Protein AF-A0A1X4HT80-F1 (afdb_monomer_lite)

Structure (mmCIF, N/CA/C/O backbone):
data_AF-A0A1X4HT80-F1
#
_entry.id   AF-A0A1X4HT80-F1
#
loop_
_atom_site.group_PDB
_atom_site.id
_atom_site.type_symbol
_atom_site.label_atom_id
_atom_site.label_alt_id
_atom_site.label_comp_id
_atom_site.label_asym_id
_atom_site.label_entity_id
_atom_site.label_seq_id
_atom_site.pdbx_PDB_ins_code
_atom_site.Cartn_x
_atom_site.Cartn_y
_atom_site.Cartn_z
_atom_site.occupancy
_atom_site.B_iso_or_equiv
_atom_site.auth_seq_id
_atom_site.auth_comp_id
_atom_site.auth_asym_id
_atom_site.auth_atom_id
_atom_site.pdbx_PDB_model_num
ATOM 1 N N . VAL A 1 1 ? 42.294 27.871 42.674 1.00 58.62 1 VAL A N 1
ATOM 2 C CA . VAL A 1 1 ? 41.708 27.779 44.025 1.00 58.62 1 VAL A CA 1
ATOM 3 C C . VAL A 1 1 ? 41.652 29.189 44.577 1.00 58.62 1 VAL A C 1
ATOM 5 O O . VAL A 1 1 ? 42.665 29.871 44.450 1.00 58.62 1 VAL A O 1
ATOM 8 N N . ASP A 1 2 ? 40.499 29.671 45.040 1.00 71.06 2 ASP A N 1
ATOM 9 C CA . ASP A 1 2 ? 40.395 31.025 45.604 1.00 71.06 2 ASP A CA 1
ATOM 10 C C . ASP A 1 2 ? 40.978 31.090 47.031 1.00 71.06 2 ASP A C 1
ATOM 12 O O . ASP A 1 2 ? 41.352 30.079 47.628 1.00 71.06 2 ASP A O 1
ATOM 16 N N . HIS A 1 3 ? 41.079 32.297 47.584 1.00 65.25 3 HIS A N 1
ATOM 17 C CA . HIS A 1 3 ? 41.608 32.560 48.930 1.00 65.25 3 HIS A CA 1
ATOM 18 C C . HIS A 1 3 ? 40.729 31.985 50.061 1.00 65.25 3 HIS A C 1
ATOM 20 O O . HIS A 1 3 ? 41.123 32.050 51.223 1.00 65.25 3 HIS A O 1
ATOM 26 N N . ALA A 1 4 ? 39.575 31.392 49.731 1.00 72.75 4 ALA A N 1
ATOM 27 C CA . ALA A 1 4 ? 38.711 30.638 50.636 1.00 72.75 4 ALA A CA 1
ATOM 28 C C . ALA A 1 4 ? 38.797 29.110 50.417 1.00 72.75 4 ALA A C 1
ATOM 30 O O . ALA A 1 4 ? 38.031 28.364 51.022 1.00 72.75 4 ALA A O 1
ATOM 31 N N . GLY A 1 5 ? 39.721 28.626 49.578 1.00 62.59 5 GLY A N 1
ATOM 32 C CA . GLY A 1 5 ? 39.942 27.197 49.352 1.00 62.59 5 GLY A CA 1
ATOM 33 C C . GLY A 1 5 ? 39.029 26.555 48.303 1.00 62.59 5 GLY A C 1
ATOM 34 O O . GLY A 1 5 ? 39.076 25.337 48.148 1.00 62.59 5 GLY A O 1
ATOM 35 N N . ARG A 1 6 ? 38.234 27.327 47.546 1.00 64.06 6 ARG A N 1
ATOM 36 C CA . ARG A 1 6 ? 37.342 26.766 46.513 1.00 64.06 6 ARG A CA 1
ATOM 37 C C . ARG A 1 6 ? 38.098 26.470 45.229 1.00 64.06 6 ARG A C 1
ATOM 39 O O . ARG A 1 6 ? 38.831 27.323 44.722 1.00 64.06 6 ARG A O 1
ATOM 46 N N . THR A 1 7 ? 37.932 25.274 44.676 1.00 61.56 7 THR A N 1
ATOM 47 C CA . THR A 1 7 ? 38.489 24.906 43.360 1.00 61.56 7 THR A CA 1
ATOM 48 C C . THR A 1 7 ? 37.549 25.390 42.246 1.00 61.56 7 THR A C 1
ATOM 50 O O . THR A 1 7 ? 36.360 25.562 42.478 1.00 61.56 7 THR A O 1
ATOM 53 N N . ALA A 1 8 ? 38.053 25.648 41.030 1.00 55.75 8 ALA A N 1
ATOM 54 C CA . ALA A 1 8 ? 37.241 26.183 39.918 1.00 55.75 8 ALA A CA 1
ATOM 55 C C . ALA A 1 8 ? 36.076 25.259 39.489 1.00 55.75 8 ALA A C 1
ATOM 57 O O . ALA A 1 8 ? 35.191 25.674 38.749 1.00 55.75 8 ALA A O 1
ATOM 58 N N . SER A 1 9 ? 36.070 24.016 39.969 1.00 54.69 9 SER A N 1
ATOM 59 C CA . SER A 1 9 ? 34.998 23.036 39.808 1.00 54.69 9 SER A CA 1
ATOM 60 C C . SER A 1 9 ? 33.786 23.259 40.725 1.00 54.69 9 SER A C 1
ATOM 62 O O . SER A 1 9 ? 32.742 22.680 40.452 1.00 54.69 9 SER A O 1
ATOM 64 N N . ASP A 1 10 ? 33.868 24.117 41.752 1.00 51.00 10 ASP A N 1
ATOM 65 C CA . ASP A 1 10 ? 32.752 24.379 42.687 1.00 51.00 10 ASP A CA 1
ATOM 66 C C . ASP A 1 10 ? 31.680 25.344 42.140 1.00 51.00 10 ASP A C 1
ATOM 68 O O . ASP A 1 10 ? 30.668 25.587 42.796 1.00 51.00 10 ASP A O 1
ATOM 72 N N . THR A 1 11 ? 31.868 25.904 40.940 1.00 47.09 11 THR A N 1
ATOM 73 C CA . THR A 1 11 ? 30.886 26.780 40.265 1.00 47.09 11 THR A CA 1
ATOM 74 C C . THR A 1 11 ? 30.351 26.201 38.955 1.00 47.09 11 THR A C 1
ATOM 76 O O . THR A 1 11 ? 29.627 26.882 38.227 1.00 47.09 11 THR A O 1
ATOM 79 N N . ALA A 1 12 ? 30.671 24.943 38.638 1.00 48.75 12 ALA A N 1
ATOM 80 C CA . ALA A 1 12 ? 30.165 24.285 37.441 1.00 48.75 12 ALA A CA 1
ATOM 81 C C . ALA A 1 12 ? 28.726 23.789 37.662 1.00 48.75 12 ALA A C 1
ATOM 83 O O . ALA A 1 12 ? 28.495 22.675 38.126 1.00 48.75 12 ALA A O 1
ATOM 84 N N . ALA A 1 13 ? 27.742 24.611 37.295 1.00 55.53 13 ALA A N 1
ATOM 85 C CA . ALA A 1 13 ? 26.384 24.135 37.063 1.00 55.53 13 ALA A CA 1
ATOM 86 C C . ALA A 1 13 ? 26.338 23.448 35.689 1.00 55.53 13 ALA A C 1
ATOM 88 O O . ALA A 1 13 ? 26.393 24.106 34.651 1.00 55.53 13 ALA A O 1
ATOM 89 N N . THR A 1 14 ? 26.254 22.119 35.671 1.00 50.69 14 THR A N 1
ATOM 90 C CA . THR A 1 14 ? 25.912 21.368 34.460 1.00 50.69 14 THR A CA 1
ATOM 91 C C . THR A 1 14 ? 24.398 21.397 34.302 1.00 50.69 14 THR A C 1
ATOM 93 O O . THR A 1 14 ? 23.661 20.797 35.077 1.00 50.69 14 THR A O 1
ATOM 96 N N . THR A 1 15 ? 23.909 22.133 33.308 1.00 52.84 15 THR A N 1
ATOM 97 C CA . THR A 1 15 ? 22.534 21.977 32.832 1.00 52.84 15 THR A CA 1
ATOM 98 C C . THR A 1 15 ? 22.558 20.832 31.833 1.00 52.84 15 THR A C 1
ATOM 100 O O . THR A 1 15 ? 23.042 20.981 30.713 1.00 52.84 15 THR A O 1
ATOM 103 N N . THR A 1 16 ? 22.093 19.656 32.239 1.00 49.38 16 THR A N 1
ATOM 104 C CA . THR A 1 16 ? 21.709 18.633 31.269 1.00 49.38 16 THR A CA 1
ATOM 105 C C . THR A 1 16 ? 20.553 19.203 30.454 1.00 49.38 16 THR A C 1
ATOM 107 O O . THR A 1 16 ? 19.499 19.527 31.000 1.00 49.38 16 THR A O 1
ATOM 110 N N . GLY A 1 17 ? 20.771 19.393 29.149 1.00 50.03 17 GLY A N 1
ATOM 111 C CA . GLY A 1 17 ? 19.689 19.717 28.226 1.00 50.03 17 GLY A CA 1
ATOM 112 C C . GLY A 1 17 ? 18.595 18.657 28.335 1.00 50.03 17 GLY A C 1
ATOM 113 O O . GLY A 1 17 ? 18.887 17.484 28.577 1.00 50.03 17 GLY A O 1
ATOM 114 N N . GLN A 1 18 ? 17.338 19.077 28.206 1.00 50.00 18 GLN A N 1
ATOM 115 C CA . GLN A 1 18 ? 16.209 18.156 28.165 1.00 50.00 18 GLN A CA 1
ATOM 116 C C . GLN A 1 18 ? 16.494 17.080 27.100 1.00 50.00 18 GLN A C 1
ATOM 118 O O . GLN A 1 18 ? 16.857 17.449 25.978 1.00 50.00 18 GLN A O 1
ATOM 123 N N . PRO A 1 19 ? 16.382 15.776 27.426 1.00 47.94 19 PRO A N 1
ATOM 124 C CA . PRO A 1 19 ? 16.497 14.727 26.422 1.00 47.94 19 PRO A CA 1
ATOM 125 C C . PRO A 1 19 ? 15.535 15.056 25.277 1.00 47.94 19 PRO A C 1
ATOM 127 O O . PRO A 1 19 ? 14.405 15.464 25.572 1.00 47.94 19 PRO A O 1
ATOM 130 N N . PRO A 1 20 ? 15.948 14.930 24.002 1.00 51.41 20 PRO A N 1
ATOM 131 C CA . PRO A 1 20 ? 15.026 15.138 22.898 1.00 51.41 20 PRO A CA 1
ATOM 132 C C . PRO A 1 20 ? 13.802 14.254 23.126 1.00 51.41 20 PRO A C 1
ATOM 134 O O . PRO A 1 20 ? 13.933 13.082 23.491 1.00 51.41 20 PRO A O 1
ATOM 137 N N . THR A 1 21 ? 12.613 14.836 22.977 1.00 59.69 21 THR A N 1
ATOM 138 C CA . THR A 1 21 ? 11.370 14.072 23.032 1.00 59.69 21 THR A CA 1
ATOM 139 C C . THR A 1 21 ? 11.488 12.942 22.019 1.00 59.69 21 THR A C 1
ATOM 141 O O . THR A 1 21 ? 11.794 13.202 20.857 1.00 59.69 21 THR A O 1
ATOM 144 N N . LEU A 1 22 ? 11.297 11.696 22.459 1.00 63.56 22 LEU A N 1
ATOM 145 C CA . LEU A 1 22 ? 11.286 10.559 21.544 1.00 63.56 22 LEU A CA 1
ATOM 146 C C . LEU A 1 22 ? 10.203 10.808 20.492 1.00 63.56 22 LEU A C 1
ATOM 148 O O . LEU A 1 22 ? 9.034 10.998 20.836 1.00 63.56 22 LEU A O 1
ATOM 152 N N . GLU A 1 23 ? 10.604 10.856 19.224 1.00 72.50 23 GLU A N 1
ATOM 153 C CA . GLU A 1 23 ? 9.664 11.016 18.122 1.00 72.50 23 GLU A CA 1
ATOM 154 C C . GLU A 1 23 ? 8.734 9.803 18.070 1.00 72.50 23 GLU A C 1
ATOM 156 O O . GLU A 1 23 ? 9.161 8.657 18.247 1.00 72.50 23 GLU A O 1
ATOM 161 N N . LYS A 1 24 ? 7.439 10.055 17.852 1.00 81.19 24 LYS A N 1
ATOM 162 C CA . LYS A 1 24 ? 6.468 8.975 17.674 1.00 81.19 24 LYS A CA 1
ATOM 163 C C . LYS A 1 24 ? 6.838 8.191 16.410 1.00 81.19 24 LYS A C 1
ATOM 165 O O . LYS A 1 24 ? 7.124 8.825 15.394 1.00 81.19 24 LYS A O 1
ATOM 170 N N . PRO A 1 25 ? 6.815 6.847 16.436 1.00 82.19 25 PRO A N 1
ATOM 171 C CA . PRO A 1 25 ? 7.085 6.051 15.249 1.00 82.19 25 PRO A CA 1
ATOM 172 C C . PRO A 1 25 ? 6.138 6.426 14.109 1.00 82.19 25 PRO A C 1
ATOM 174 O O . PRO A 1 25 ? 4.916 6.422 14.275 1.00 82.19 25 PRO A O 1
ATOM 177 N N . THR A 1 26 ? 6.706 6.724 12.946 1.00 80.06 26 THR A N 1
ATOM 178 C CA . THR A 1 26 ? 5.967 6.980 11.710 1.00 80.06 26 THR A CA 1
ATOM 179 C C . THR A 1 26 ? 6.390 5.985 10.648 1.00 80.06 26 THR A C 1
ATOM 181 O O . THR A 1 26 ? 7.497 5.436 10.652 1.00 80.06 26 THR A O 1
ATOM 184 N N . ALA A 1 27 ? 5.470 5.702 9.739 1.00 80.31 27 ALA A N 1
ATOM 185 C CA . ALA A 1 27 ? 5.725 4.756 8.680 1.00 80.31 27 ALA A CA 1
ATOM 186 C C . ALA A 1 27 ? 6.561 5.452 7.591 1.00 80.31 27 ALA A C 1
ATOM 188 O O . ALA A 1 27 ? 6.144 6.464 7.032 1.00 80.31 27 ALA A O 1
ATOM 189 N N . LYS A 1 28 ? 7.764 4.934 7.309 1.00 75.00 28 LYS A N 1
ATOM 190 C CA . LYS A 1 28 ? 8.663 5.519 6.302 1.00 75.00 28 LYS A CA 1
ATOM 191 C C . LYS A 1 28 ? 8.068 5.378 4.901 1.00 75.00 28 LYS A C 1
ATOM 193 O O . LYS A 1 28 ? 7.500 4.333 4.577 1.00 75.00 28 LYS A O 1
ATOM 198 N N . ARG A 1 29 ? 8.218 6.422 4.080 1.00 83.12 29 ARG A N 1
ATOM 199 C CA . ARG A 1 29 ? 7.746 6.487 2.690 1.00 83.12 29 ARG A CA 1
ATOM 200 C C . ARG A 1 29 ? 8.873 7.000 1.800 1.00 83.12 29 ARG A C 1
ATOM 202 O O . ARG A 1 29 ? 9.313 8.133 1.965 1.00 83.12 29 ARG A O 1
ATOM 209 N N . HIS A 1 30 ? 9.353 6.147 0.900 1.00 85.25 30 HIS A N 1
ATOM 210 C CA . HIS A 1 30 ? 10.409 6.488 -0.062 1.00 85.25 30 HIS A CA 1
ATOM 211 C C . HIS A 1 30 ? 9.826 7.111 -1.336 1.00 85.25 30 HIS A C 1
ATOM 213 O O . HIS A 1 30 ? 10.418 8.014 -1.924 1.00 85.25 30 HIS A O 1
ATOM 219 N N . HIS A 1 31 ? 8.621 6.674 -1.702 1.00 92.06 31 HIS A N 1
ATOM 220 C CA . HIS A 1 31 ? 7.893 7.122 -2.881 1.00 92.06 31 HIS A CA 1
ATOM 221 C C . HIS A 1 31 ? 6.501 7.607 -2.503 1.00 92.06 31 HIS A C 1
ATOM 223 O O . HIS A 1 31 ? 5.926 7.172 -1.504 1.00 92.06 31 HIS A O 1
ATOM 229 N N . ALA A 1 32 ? 5.972 8.502 -3.332 1.00 95.12 32 ALA A N 1
ATOM 230 C CA . ALA A 1 32 ? 4.561 8.839 -3.369 1.00 95.12 32 ALA A CA 1
ATOM 231 C C . ALA A 1 32 ? 3.975 8.324 -4.687 1.00 95.12 32 ALA A C 1
ATOM 233 O O . ALA A 1 32 ? 4.375 8.787 -5.759 1.00 95.12 32 ALA A O 1
ATOM 234 N N . VAL A 1 33 ? 3.047 7.369 -4.612 1.00 97.69 33 VAL A N 1
ATOM 235 C CA . VAL A 1 33 ? 2.430 6.731 -5.784 1.00 97.69 33 VAL A CA 1
ATOM 236 C C . VAL A 1 33 ? 0.994 7.213 -5.956 1.00 97.69 33 VAL A C 1
ATOM 238 O O . VAL A 1 33 ? 0.184 7.179 -5.029 1.00 97.69 33 VAL A O 1
ATOM 241 N N . VAL A 1 34 ? 0.662 7.661 -7.163 1.00 98.44 34 VAL A N 1
ATOM 242 C CA . VAL A 1 34 ? -0.695 8.053 -7.543 1.00 98.44 34 VAL A CA 1
ATOM 243 C C . VAL A 1 34 ? -1.222 7.041 -8.543 1.00 98.44 34 VAL A C 1
ATOM 245 O O . VAL A 1 34 ? -0.776 6.998 -9.687 1.00 98.44 34 VAL A O 1
ATOM 248 N N . HIS A 1 35 ? -2.213 6.270 -8.113 1.00 98.69 35 HIS A N 1
ATOM 249 C CA . HIS A 1 35 ? -2.998 5.382 -8.958 1.00 98.69 35 HIS A CA 1
ATOM 250 C C . HIS A 1 35 ? -4.187 6.139 -9.540 1.00 98.69 35 HIS A C 1
ATOM 252 O O . HIS A 1 35 ? -4.882 6.890 -8.842 1.00 98.69 35 HIS A O 1
ATOM 258 N N . HIS A 1 36 ? -4.448 5.941 -10.824 1.00 98.38 36 HIS A N 1
ATOM 259 C CA . HIS A 1 36 ? -5.498 6.633 -11.547 1.00 98.38 36 HIS A CA 1
ATOM 260 C C . HIS A 1 36 ? -6.290 5.676 -12.431 1.00 98.38 36 HIS A C 1
ATOM 262 O O . HIS A 1 36 ? -5.745 4.972 -13.284 1.00 98.38 36 HIS A O 1
ATOM 268 N N . ARG A 1 37 ? -7.609 5.678 -12.235 1.00 97.94 37 ARG A N 1
ATOM 269 C CA . ARG A 1 37 ? -8.545 4.874 -13.014 1.00 97.94 37 ARG A CA 1
ATOM 270 C C . ARG A 1 37 ? -9.363 5.753 -13.944 1.00 97.94 37 ARG A C 1
ATOM 272 O O . ARG A 1 37 ? -9.969 6.736 -13.515 1.00 97.94 37 ARG A O 1
ATOM 279 N N . ARG A 1 38 ? -9.427 5.340 -15.207 1.00 97.31 38 ARG A N 1
ATOM 280 C CA . ARG A 1 38 ? -10.285 5.926 -16.232 1.00 97.31 38 ARG A CA 1
ATOM 281 C C . ARG A 1 38 ? -11.319 4.907 -16.676 1.00 97.31 38 ARG A C 1
ATOM 283 O O . ARG A 1 38 ? -11.028 3.715 -16.718 1.00 97.31 38 ARG A O 1
ATOM 290 N N . ALA A 1 39 ? -12.516 5.376 -17.008 1.00 94.62 39 ALA A N 1
ATOM 291 C CA . ALA A 1 39 ? -13.611 4.496 -17.415 1.00 94.62 39 ALA A CA 1
ATOM 292 C C . ALA A 1 39 ? -13.389 3.866 -18.802 1.00 94.62 39 ALA A C 1
ATOM 294 O O . ALA A 1 39 ? -13.896 2.781 -19.067 1.00 94.62 39 ALA A O 1
ATOM 295 N N . ASP A 1 40 ? -12.638 4.542 -19.674 1.00 94.62 40 ASP A N 1
ATOM 296 C CA . ASP A 1 40 ? -12.317 4.091 -21.032 1.00 94.62 40 ASP A CA 1
ATOM 297 C C . ASP A 1 40 ? -11.076 3.186 -21.110 1.00 94.62 40 ASP A C 1
ATOM 299 O O . ASP A 1 40 ? -10.823 2.593 -22.155 1.00 94.62 40 ASP A O 1
ATOM 303 N N . GLY A 1 41 ? -10.309 3.068 -20.019 1.00 95.31 41 GLY A N 1
ATOM 304 C CA . GLY A 1 41 ? -9.048 2.324 -19.981 1.00 95.31 41 GLY A CA 1
ATOM 305 C C . GLY A 1 41 ? -7.912 2.950 -20.803 1.00 95.31 41 GLY A C 1
ATOM 306 O O . GLY A 1 41 ? -6.866 2.320 -20.958 1.00 95.31 41 GLY A O 1
ATOM 307 N N . ASP A 1 42 ? -8.084 4.169 -21.324 1.00 96.19 42 ASP A N 1
ATOM 308 C CA . ASP A 1 42 ? -7.082 4.839 -22.153 1.00 96.19 42 ASP A CA 1
ATOM 309 C C . ASP A 1 42 ? -6.162 5.733 -21.311 1.00 96.19 42 ASP A C 1
ATOM 311 O O . ASP A 1 42 ? -6.441 6.903 -21.028 1.00 96.19 42 ASP A O 1
ATOM 315 N N . TYR A 1 43 ? -5.010 5.175 -20.964 1.00 97.31 43 TYR A N 1
ATOM 316 C CA . TYR A 1 43 ? -3.991 5.830 -20.152 1.00 97.31 43 TYR A CA 1
ATOM 317 C C . TYR A 1 43 ? -2.861 6.478 -20.971 1.00 97.31 43 TYR A C 1
ATOM 319 O O . TYR A 1 43 ? -1.900 6.978 -20.382 1.00 97.31 43 TYR A O 1
ATOM 327 N N . GLU A 1 44 ? -2.926 6.461 -22.307 1.00 96.19 44 GLU A N 1
ATOM 328 C CA . GLU A 1 44 ? -1.919 7.125 -23.141 1.00 96.19 44 GLU A CA 1
ATOM 329 C C . GLU A 1 44 ? -1.957 8.645 -22.906 1.00 96.19 44 GLU A C 1
ATOM 331 O O . GLU A 1 44 ? -3.017 9.222 -22.661 1.00 96.19 44 GLU A O 1
ATOM 336 N N . GLY A 1 45 ? -0.795 9.301 -22.903 1.00 96.25 45 GLY A N 1
ATOM 337 C CA . GLY A 1 45 ? -0.715 10.750 -22.687 1.00 96.25 45 GLY A CA 1
ATOM 338 C C . GLY A 1 45 ? -0.989 11.217 -21.251 1.00 96.25 45 GLY A C 1
ATOM 339 O O . GLY A 1 45 ? -0.995 12.426 -21.004 1.00 96.25 45 GLY A O 1
ATOM 340 N N . LEU A 1 46 ? -1.189 10.299 -20.293 1.00 98.12 46 LEU A N 1
ATOM 341 C CA . LEU A 1 46 ? -1.363 10.660 -18.887 1.00 98.12 46 LEU A CA 1
ATOM 342 C C . LEU A 1 46 ? -0.062 11.129 -18.227 1.00 98.12 46 LEU A C 1
ATOM 344 O O . LEU A 1 46 ? 0.980 10.465 -18.279 1.00 98.12 46 LEU A O 1
ATOM 348 N N . LEU A 1 47 ? -0.165 12.250 -17.517 1.00 98.38 47 LEU A N 1
ATOM 349 C CA . LEU A 1 47 ? 0.921 12.890 -16.794 1.00 98.38 47 LEU A CA 1
ATOM 350 C C . LEU A 1 47 ? 0.442 13.349 -15.414 1.00 98.38 47 LEU A C 1
ATOM 352 O O . LEU A 1 47 ? -0.567 14.037 -15.277 1.00 98.38 47 LEU A O 1
ATOM 356 N N . LEU A 1 48 ? 1.192 12.997 -14.379 1.00 98.44 48 LEU A N 1
ATOM 357 C CA . LEU A 1 48 ? 1.082 13.613 -13.066 1.00 98.44 48 LEU A CA 1
ATOM 358 C C . LEU A 1 48 ? 1.837 14.940 -13.105 1.00 98.44 48 LEU A C 1
ATOM 360 O O . LEU A 1 48 ? 2.998 14.957 -13.508 1.00 98.44 48 LEU A O 1
ATOM 364 N N . ARG A 1 49 ? 1.215 16.026 -12.649 1.00 97.94 49 ARG A N 1
ATOM 365 C CA . ARG A 1 49 ? 1.865 17.323 -12.435 1.00 97.94 49 ARG A CA 1
ATOM 366 C C . ARG A 1 49 ? 1.647 17.780 -11.004 1.00 97.94 49 ARG A C 1
ATOM 368 O O . ARG A 1 49 ? 0.507 17.916 -10.567 1.00 97.94 49 ARG A O 1
ATOM 375 N N . THR A 1 50 ? 2.720 18.052 -10.280 1.00 96.88 50 THR A N 1
ATOM 376 C CA . THR A 1 50 ? 2.664 18.635 -8.937 1.00 96.88 50 THR A CA 1
ATOM 377 C C . THR A 1 50 ? 2.686 20.162 -8.998 1.00 96.88 50 THR A C 1
ATOM 379 O O . THR A 1 50 ? 3.126 20.767 -9.978 1.00 96.88 50 THR A O 1
ATOM 382 N N . ALA A 1 51 ? 2.231 20.812 -7.927 1.00 94.00 51 ALA A N 1
ATOM 383 C CA . ALA A 1 51 ? 2.202 22.273 -7.834 1.00 94.00 51 ALA A CA 1
ATOM 384 C C . ALA A 1 51 ? 3.599 22.930 -7.868 1.00 94.00 51 ALA A C 1
ATOM 386 O O . ALA A 1 51 ? 3.700 24.110 -8.195 1.00 94.00 51 ALA A O 1
ATOM 387 N N . ASP A 1 52 ? 4.664 22.187 -7.544 1.00 91.94 52 ASP A N 1
ATOM 388 C CA . ASP A 1 52 ? 6.058 22.644 -7.664 1.00 91.94 52 ASP A CA 1
ATOM 389 C C . ASP A 1 52 ? 6.650 22.454 -9.075 1.00 91.94 52 ASP A C 1
ATOM 391 O O . ASP A 1 52 ? 7.794 22.830 -9.323 1.00 91.94 52 ASP A O 1
ATOM 395 N N . GLY A 1 53 ? 5.864 21.917 -10.013 1.00 93.19 53 GLY A N 1
ATOM 396 C CA . GLY A 1 53 ? 6.259 21.711 -11.403 1.00 93.19 53 GLY A CA 1
ATOM 397 C C . GLY A 1 53 ? 6.884 20.347 -11.697 1.00 93.19 53 GLY A C 1
ATOM 398 O O . GLY A 1 53 ? 7.157 20.074 -12.866 1.00 93.19 53 GLY A O 1
ATOM 399 N N . THR A 1 54 ? 7.073 19.481 -10.695 1.00 95.94 54 THR A N 1
ATOM 400 C CA . THR A 1 54 ? 7.492 18.088 -10.918 1.00 95.94 54 THR A CA 1
ATOM 401 C C . THR A 1 54 ? 6.451 17.354 -11.759 1.00 95.94 54 THR A C 1
ATOM 403 O O . THR A 1 54 ? 5.240 17.540 -11.610 1.00 95.94 54 THR A O 1
ATOM 406 N N . THR A 1 55 ? 6.921 16.504 -12.669 1.00 97.38 55 THR A N 1
ATOM 407 C CA . THR A 1 55 ? 6.039 15.691 -13.506 1.00 97.38 55 THR A CA 1
ATOM 408 C C . THR A 1 55 ? 6.463 14.236 -13.523 1.00 97.38 55 THR A C 1
ATOM 410 O O . THR A 1 55 ? 7.660 13.960 -13.551 1.00 97.38 55 THR A O 1
ATOM 413 N N . ALA A 1 56 ? 5.497 13.325 -13.590 1.00 97.88 56 ALA A N 1
ATOM 414 C CA . ALA A 1 56 ? 5.744 11.893 -13.716 1.00 97.88 56 ALA A CA 1
ATOM 415 C C . ALA A 1 56 ? 4.759 11.263 -14.700 1.00 97.88 56 ALA A C 1
ATOM 417 O O . ALA A 1 56 ? 3.578 11.608 -14.721 1.00 97.88 56 ALA A O 1
ATOM 418 N N . ARG A 1 57 ? 5.240 10.345 -15.539 1.00 97.44 57 ARG A N 1
ATOM 419 C CA . ARG A 1 57 ? 4.379 9.622 -16.482 1.00 97.44 57 ARG A CA 1
ATOM 420 C C . ARG A 1 57 ? 3.663 8.484 -15.768 1.00 97.44 57 ARG A C 1
ATOM 422 O O . ARG A 1 57 ? 4.231 7.844 -14.889 1.00 97.44 57 ARG A O 1
ATOM 429 N N . PHE A 1 58 ? 2.438 8.204 -16.195 1.00 98.12 58 PHE A N 1
ATOM 430 C CA . PHE A 1 58 ? 1.681 7.038 -15.749 1.00 98.12 58 PHE A CA 1
ATOM 431 C C . PHE A 1 58 ? 2.140 5.787 -16.509 1.00 98.12 58 PHE A C 1
ATOM 433 O O . PHE A 1 58 ? 1.466 5.312 -17.426 1.00 98.12 58 PHE A O 1
ATOM 440 N N . THR A 1 59 ? 3.328 5.287 -16.178 1.00 97.06 59 THR A N 1
ATOM 441 C CA . THR A 1 59 ? 3.955 4.116 -16.815 1.00 97.06 59 THR A CA 1
ATOM 442 C C . THR A 1 59 ? 3.637 2.804 -16.104 1.00 97.06 59 THR A C 1
ATOM 444 O O . THR A 1 59 ? 3.595 1.767 -16.754 1.00 97.06 59 THR A O 1
ATOM 447 N N . GLY A 1 60 ? 3.328 2.838 -14.808 1.00 97.88 60 GLY A N 1
ATOM 448 C CA . GLY A 1 60 ? 2.895 1.664 -14.056 1.00 97.88 60 GLY A CA 1
ATOM 449 C C . GLY A 1 60 ? 1.486 1.212 -14.431 1.00 97.88 60 GLY A C 1
ATOM 450 O O . GLY A 1 60 ? 0.642 2.038 -14.799 1.00 97.88 60 GLY A O 1
ATOM 451 N N . ARG A 1 61 ? 1.212 -0.090 -14.343 1.00 97.62 61 ARG A N 1
ATOM 452 C CA . ARG A 1 61 ? -0.121 -0.679 -14.535 1.00 97.62 61 ARG A CA 1
ATOM 453 C C . ARG A 1 61 ? -0.375 -1.705 -13.450 1.00 97.62 61 ARG A C 1
ATOM 455 O O . ARG A 1 61 ? 0.463 -2.569 -13.265 1.00 97.62 61 ARG A O 1
ATOM 462 N N . ASP A 1 62 ? -1.525 -1.636 -12.799 1.00 97.00 62 ASP A N 1
ATOM 463 C CA . ASP A 1 62 ? -2.000 -2.662 -11.872 1.00 97.00 62 ASP A CA 1
ATOM 464 C C . ASP A 1 62 ? -3.497 -2.945 -12.098 1.00 97.00 62 ASP A C 1
ATOM 466 O O . ASP A 1 62 ? -4.103 -2.457 -13.057 1.00 97.00 62 ASP A O 1
ATOM 470 N N . ALA A 1 63 ? -4.116 -3.747 -11.228 1.00 96.06 63 ALA A N 1
ATOM 471 C CA . ALA A 1 63 ? -5.533 -4.093 -11.359 1.00 96.06 63 ALA A CA 1
ATOM 472 C C . ALA A 1 63 ? -6.493 -2.890 -11.211 1.00 96.06 63 ALA A C 1
ATOM 474 O O . ALA A 1 63 ? -7.638 -2.965 -11.661 1.00 96.06 63 ALA A O 1
ATOM 475 N N . TYR A 1 64 ? -6.061 -1.781 -10.596 1.00 97.50 64 TYR A N 1
ATOM 476 C CA . TYR A 1 64 ? -6.880 -0.577 -10.456 1.00 97.50 64 TYR A CA 1
ATOM 477 C C . TYR A 1 64 ? -6.807 0.321 -11.692 1.00 97.50 64 TYR A C 1
ATOM 479 O O . TYR A 1 64 ? -7.822 0.899 -12.095 1.00 97.50 64 TYR A O 1
ATOM 487 N N . GLY A 1 65 ? -5.625 0.461 -12.290 1.00 97.44 65 GLY A N 1
ATOM 488 C CA . GLY A 1 65 ? -5.437 1.267 -13.488 1.00 97.44 65 GLY A CA 1
ATOM 489 C C . GLY A 1 65 ? -3.975 1.569 -13.779 1.00 97.44 65 GLY A C 1
ATOM 490 O O . GLY A 1 65 ? -3.105 0.713 -13.648 1.00 97.44 65 GLY A O 1
ATOM 491 N N . ALA A 1 66 ? -3.701 2.799 -14.210 1.00 98.38 66 ALA A N 1
ATOM 492 C CA . ALA A 1 66 ? -2.335 3.262 -14.387 1.00 98.38 66 ALA A CA 1
ATOM 493 C C . ALA A 1 66 ? -1.843 3.976 -13.132 1.00 98.38 66 ALA A C 1
ATOM 495 O O . ALA A 1 66 ? -2.623 4.650 -12.458 1.00 98.38 66 ALA A O 1
ATOM 496 N N . PHE A 1 67 ? -0.542 3.923 -12.867 1.00 98.75 67 PHE A N 1
ATOM 497 C CA . PHE A 1 67 ? 0.051 4.703 -11.789 1.00 98.75 67 PHE A CA 1
ATOM 498 C C . PHE A 1 67 ? 1.336 5.412 -12.206 1.00 98.75 67 PHE A C 1
ATOM 500 O O . PHE A 1 67 ? 2.056 4.989 -13.114 1.00 98.75 67 PHE A O 1
ATOM 507 N N . ALA A 1 68 ? 1.593 6.519 -11.522 1.00 98.38 68 ALA A N 1
ATOM 508 C CA . ALA A 1 68 ? 2.819 7.297 -11.584 1.00 98.38 68 ALA A CA 1
ATOM 509 C C . ALA A 1 68 ? 3.392 7.420 -10.171 1.00 98.38 68 ALA A C 1
ATOM 511 O O . ALA A 1 68 ? 2.646 7.380 -9.190 1.00 98.38 68 ALA A O 1
ATOM 512 N N . TRP A 1 69 ? 4.701 7.613 -10.060 1.00 97.44 69 TRP A N 1
ATOM 513 C CA . TRP A 1 69 ? 5.358 7.844 -8.779 1.00 97.44 69 TRP A CA 1
ATOM 514 C C . TRP A 1 69 ? 6.301 9.039 -8.854 1.00 97.44 69 TRP A C 1
ATOM 516 O O . TRP A 1 69 ? 6.778 9.422 -9.923 1.00 97.44 69 TRP A O 1
ATOM 526 N N . ILE A 1 70 ? 6.559 9.625 -7.693 1.00 95.44 70 ILE A N 1
ATOM 527 C CA . ILE A 1 70 ? 7.565 10.664 -7.479 1.00 95.44 70 ILE A CA 1
ATOM 528 C C . ILE A 1 70 ? 8.317 10.361 -6.188 1.00 95.44 70 ILE A C 1
ATOM 530 O O . ILE A 1 70 ? 7.765 9.756 -5.267 1.00 95.44 70 ILE A O 1
ATOM 534 N N . THR A 1 71 ? 9.556 10.831 -6.103 1.00 92.56 71 THR A N 1
ATOM 535 C CA . THR A 1 71 ? 10.341 10.813 -4.867 1.00 92.56 71 THR A CA 1
ATOM 536 C C . THR A 1 71 ? 10.126 12.138 -4.132 1.00 92.56 71 THR A C 1
ATOM 538 O O . THR A 1 71 ? 10.558 13.179 -4.636 1.00 92.56 71 THR A O 1
ATOM 541 N N . PRO A 1 72 ? 9.444 12.152 -2.972 1.00 88.56 72 PRO A N 1
ATOM 542 C CA . PRO A 1 72 ? 9.245 13.377 -2.208 1.00 88.56 72 PRO A CA 1
ATOM 543 C C . PRO A 1 72 ? 10.581 13.933 -1.700 1.00 88.56 72 PRO A C 1
ATOM 545 O O . PRO A 1 72 ? 11.467 13.181 -1.295 1.00 88.56 72 PRO A O 1
ATOM 548 N N . GLY A 1 73 ? 10.719 15.259 -1.661 1.00 84.06 73 GLY A N 1
ATOM 549 C CA . GLY A 1 73 ? 11.857 15.892 -0.991 1.00 84.06 73 GLY A CA 1
ATOM 550 C C . GLY A 1 73 ? 11.856 15.601 0.516 1.00 84.06 73 GLY A C 1
ATOM 551 O O . GLY A 1 73 ? 10.802 15.365 1.113 1.00 84.06 73 GLY A O 1
ATOM 552 N N . SER A 1 74 ? 13.024 15.656 1.159 1.00 79.56 74 SER A N 1
ATOM 553 C CA . SER A 1 74 ? 13.119 15.481 2.616 1.00 79.56 74 SER A CA 1
ATOM 554 C C . SER A 1 74 ? 12.221 16.480 3.360 1.00 79.56 74 SER A C 1
ATOM 556 O O . SER A 1 74 ? 12.216 17.669 3.042 1.00 79.56 74 SER A O 1
ATOM 558 N N . GLY A 1 75 ? 11.445 15.998 4.336 1.00 78.56 75 GLY A N 1
ATOM 559 C CA . GLY A 1 75 ? 10.503 16.818 5.109 1.00 78.56 75 GLY A CA 1
ATOM 560 C C . GLY A 1 75 ? 9.228 17.230 4.363 1.00 78.56 75 GLY A C 1
ATOM 561 O O . GLY A 1 75 ? 8.466 18.048 4.877 1.00 78.56 75 GLY A O 1
ATOM 562 N N . THR A 1 76 ? 8.973 16.688 3.167 1.00 83.81 76 THR A N 1
ATOM 563 C CA . THR A 1 76 ? 7.703 16.915 2.461 1.00 83.81 76 THR A CA 1
ATOM 564 C C . THR A 1 76 ? 6.546 16.372 3.297 1.00 83.81 76 THR A C 1
ATOM 566 O O . THR A 1 76 ? 6.577 15.218 3.709 1.00 83.81 76 THR A O 1
ATOM 569 N N . GLY A 1 77 ? 5.531 17.205 3.544 1.00 87.38 77 GLY A N 1
ATOM 570 C CA . GLY A 1 77 ? 4.301 16.802 4.233 1.00 87.38 77 GLY A CA 1
ATOM 571 C C . GLY A 1 77 ? 3.185 16.442 3.254 1.00 87.38 77 GLY A C 1
ATOM 572 O O . GLY A 1 77 ? 2.751 15.299 3.179 1.00 87.38 77 GLY A O 1
ATOM 573 N N . ALA A 1 78 ? 2.753 17.413 2.449 1.00 93.31 78 ALA A N 1
ATOM 574 C CA . ALA A 1 78 ? 1.691 17.229 1.466 1.00 93.31 78 ALA A CA 1
ATOM 575 C C . ALA A 1 78 ? 2.122 17.674 0.066 1.00 93.31 78 ALA A C 1
ATOM 577 O O . ALA A 1 78 ? 2.743 18.723 -0.108 1.00 93.31 78 ALA A O 1
ATOM 578 N N . ILE A 1 79 ? 1.730 16.889 -0.932 1.00 95.31 79 ILE A N 1
ATOM 579 C CA . ILE A 1 79 ? 1.974 17.113 -2.351 1.00 95.31 79 ILE A CA 1
ATOM 580 C C . ILE A 1 79 ? 0.636 17.432 -3.009 1.00 95.31 79 ILE A C 1
ATOM 582 O O . ILE A 1 79 ? -0.282 16.610 -3.018 1.00 95.31 79 ILE A O 1
ATOM 586 N N . ARG A 1 80 ? 0.519 18.637 -3.570 1.00 96.81 80 ARG A N 1
ATOM 587 C CA . ARG A 1 80 ? -0.622 19.018 -4.413 1.00 96.81 80 ARG A CA 1
ATOM 588 C C . ARG A 1 80 ? -0.337 18.613 -5.847 1.00 96.81 80 ARG A C 1
ATOM 590 O O . ARG A 1 80 ? 0.753 18.902 -6.343 1.00 96.81 80 ARG A O 1
ATOM 597 N N . PHE A 1 81 ? -1.289 17.951 -6.493 1.00 97.56 81 PHE A N 1
ATOM 598 C CA . PHE A 1 81 ? -1.105 17.406 -7.831 1.00 97.56 81 PHE A CA 1
ATOM 599 C C . PHE A 1 81 ? -2.380 17.446 -8.674 1.00 97.56 81 PHE A C 1
ATOM 601 O O . PHE A 1 81 ? -3.495 17.406 -8.158 1.00 97.56 81 PHE A O 1
ATOM 608 N N . THR A 1 82 ? -2.194 17.457 -9.989 1.00 98.06 82 THR A N 1
ATOM 609 C CA . THR A 1 82 ? -3.228 17.256 -11.006 1.00 98.06 82 THR A CA 1
ATOM 610 C C . THR A 1 82 ? -2.804 16.095 -11.903 1.00 98.06 82 THR A C 1
ATOM 612 O O . THR A 1 82 ? -1.616 15.906 -12.167 1.00 98.06 82 THR A O 1
ATOM 615 N N . VAL A 1 83 ? -3.772 15.295 -12.347 1.00 98.44 83 VAL A N 1
ATOM 616 C CA . VAL A 1 83 ? -3.567 14.319 -13.426 1.00 98.44 83 VAL A CA 1
ATOM 617 C C . VAL A 1 83 ? -4.024 14.990 -14.711 1.00 98.44 83 VAL A C 1
ATOM 619 O O . VAL A 1 83 ? -5.135 15.509 -14.753 1.00 98.44 83 VAL A O 1
ATOM 622 N N . GLU A 1 84 ? -3.174 15.020 -15.726 1.00 97.94 84 GLU A N 1
ATOM 623 C CA . GLU A 1 84 ? -3.444 15.600 -17.041 1.00 97.94 84 GLU A CA 1
ATOM 624 C C . GLU A 1 84 ? -3.440 14.489 -18.094 1.00 97.94 84 GLU A C 1
ATOM 626 O O . GLU A 1 84 ? -2.589 13.605 -18.036 1.00 97.94 84 GLU A O 1
ATOM 631 N N . LYS A 1 85 ? -4.342 14.553 -19.075 1.00 97.62 85 LYS A N 1
ATOM 632 C CA . LYS A 1 85 ? -4.270 13.787 -20.323 1.00 97.62 85 LYS A CA 1
ATOM 633 C C . LYS A 1 85 ? -3.982 14.754 -21.461 1.00 97.62 85 LYS A C 1
ATOM 635 O O . LYS A 1 85 ? -4.751 15.689 -21.673 1.00 97.62 85 LYS A O 1
ATOM 640 N N . ASP A 1 86 ? -2.858 14.569 -22.149 1.00 96.75 86 ASP A N 1
ATOM 641 C CA . ASP A 1 86 ? -2.449 15.410 -23.285 1.00 96.75 86 ASP A CA 1
ATOM 642 C C . ASP A 1 86 ? -2.442 16.920 -22.961 1.00 96.75 86 ASP A C 1
ATOM 644 O O . ASP A 1 86 ? -2.799 17.771 -23.776 1.00 96.75 86 ASP A O 1
ATOM 648 N N . GLY A 1 87 ? -2.050 17.261 -21.728 1.00 95.38 87 GLY A N 1
ATOM 649 C CA . GLY A 1 87 ? -2.006 18.637 -21.218 1.00 95.38 87 GLY A CA 1
ATOM 650 C C . GLY A 1 87 ? -3.350 19.205 -20.747 1.00 95.38 87 GLY A C 1
ATOM 651 O O . GLY A 1 87 ? -3.402 20.358 -20.323 1.00 95.38 87 GLY A O 1
ATOM 652 N N . VAL A 1 88 ? -4.433 18.423 -20.786 1.00 96.25 88 VAL A N 1
ATOM 653 C CA . VAL A 1 88 ? -5.750 18.802 -20.257 1.00 96.25 88 VAL A CA 1
ATOM 654 C C . VAL A 1 88 ? -5.978 18.121 -18.904 1.00 96.25 88 VAL A C 1
ATOM 656 O O . VAL A 1 88 ? -5.804 16.907 -18.818 1.00 96.25 88 VAL A O 1
ATOM 659 N N . PRO A 1 89 ? -6.389 18.840 -17.842 1.00 96.25 89 PRO A N 1
ATOM 660 C CA . PRO A 1 89 ? -6.700 18.219 -16.556 1.00 96.25 89 PRO A CA 1
ATOM 661 C C . PRO A 1 89 ? -7.768 17.121 -16.672 1.00 96.25 89 PRO A C 1
ATOM 663 O O . PRO A 1 89 ? -8.884 17.374 -17.119 1.00 96.25 89 PRO A O 1
ATOM 666 N N . ASP A 1 90 ? -7.445 15.918 -16.200 1.00 95.69 90 ASP A N 1
ATOM 667 C CA . ASP A 1 90 ? -8.329 14.746 -16.119 1.00 95.69 90 ASP A CA 1
ATOM 668 C C . ASP A 1 90 ? -9.026 14.654 -14.745 1.00 95.69 90 ASP A C 1
ATOM 670 O O . ASP A 1 90 ? -9.254 13.596 -14.146 1.00 95.69 90 ASP A O 1
ATOM 674 N N . GLY A 1 91 ? -9.313 15.826 -14.188 1.00 94.06 91 GLY A N 1
ATOM 675 C CA . GLY A 1 91 ? -9.898 16.020 -12.874 1.00 94.06 91 GLY A CA 1
ATOM 676 C C . GLY A 1 91 ? -9.359 17.270 -12.174 1.00 94.06 91 GLY A C 1
ATOM 677 O O . GLY A 1 91 ? -8.447 17.929 -12.672 1.00 94.06 91 GLY A O 1
ATOM 678 N N . PRO A 1 92 ? -9.940 17.614 -11.017 1.00 95.62 92 PRO A N 1
ATOM 679 C CA . PRO A 1 92 ? -9.491 18.747 -10.214 1.00 95.62 92 PRO A CA 1
ATOM 680 C C . PRO A 1 92 ? -8.129 18.479 -9.551 1.00 95.62 92 PRO A C 1
ATOM 682 O O . PRO A 1 92 ? -7.688 17.331 -9.463 1.00 95.62 92 PRO A O 1
ATOM 685 N N . GLU A 1 93 ? -7.495 19.540 -9.034 1.00 96.81 93 GLU A N 1
ATOM 686 C CA . GLU A 1 93 ? -6.318 19.420 -8.161 1.00 96.81 93 GLU A CA 1
ATOM 687 C C . GLU A 1 93 ? -6.678 18.611 -6.903 1.00 96.81 93 GLU A C 1
ATOM 689 O O . GLU A 1 93 ? -7.753 18.766 -6.316 1.00 96.81 93 GLU A O 1
ATOM 694 N N . ARG A 1 94 ? -5.763 17.732 -6.495 1.00 97.38 94 ARG A N 1
ATOM 695 C CA . ARG A 1 94 ? -5.883 16.834 -5.345 1.00 97.38 94 ARG A CA 1
ATOM 696 C C . ARG A 1 94 ? -4.637 16.935 -4.470 1.00 97.38 94 ARG A C 1
ATOM 698 O O . ARG A 1 94 ? -3.638 17.550 -4.843 1.00 97.38 94 ARG A O 1
ATOM 705 N N . VAL A 1 95 ? -4.704 16.332 -3.287 1.00 95.88 95 VAL A N 1
ATOM 706 C CA . VAL A 1 95 ? -3.617 16.352 -2.305 1.00 95.88 95 VAL A CA 1
ATOM 707 C C . VAL A 1 95 ? -3.284 14.932 -1.876 1.00 95.88 95 VAL A C 1
ATOM 709 O O . VAL A 1 95 ? -4.177 14.169 -1.512 1.00 95.88 95 VAL A O 1
ATOM 712 N N . LEU A 1 96 ? -1.996 14.604 -1.892 1.00 94.69 96 LEU A N 1
ATOM 713 C CA . LEU A 1 96 ? -1.423 13.420 -1.268 1.00 94.69 96 LEU A CA 1
ATOM 714 C C . LEU A 1 96 ? -0.612 13.884 -0.058 1.00 94.69 96 LEU A C 1
ATOM 716 O O . LEU A 1 96 ? 0.374 14.596 -0.211 1.00 94.69 96 LEU A O 1
ATOM 720 N N . ASP A 1 97 ? -1.035 13.505 1.143 1.00 92.88 97 ASP A N 1
ATOM 721 C CA . ASP A 1 97 ? -0.262 13.720 2.368 1.00 92.88 97 ASP A CA 1
ATOM 722 C C . ASP A 1 97 ? 0.647 12.505 2.593 1.00 92.88 97 ASP A C 1
ATOM 724 O O . ASP A 1 97 ? 0.163 11.428 2.954 1.00 92.88 97 ASP A O 1
ATOM 728 N N . VAL A 1 98 ? 1.952 12.669 2.343 1.00 91.00 98 VAL A N 1
ATOM 729 C CA . VAL A 1 98 ? 2.937 11.574 2.422 1.00 91.00 98 VAL A CA 1
ATOM 730 C C . VAL A 1 98 ? 3.174 11.124 3.858 1.00 91.00 98 VAL A C 1
ATOM 732 O O . VAL A 1 98 ? 3.651 10.015 4.083 1.00 91.00 98 VAL A O 1
ATOM 735 N N . THR A 1 99 ? 2.814 11.954 4.842 1.00 87.69 99 THR A N 1
ATOM 736 C CA . THR A 1 99 ? 2.870 11.558 6.252 1.00 87.69 99 THR A CA 1
ATOM 737 C C . THR A 1 99 ? 1.751 10.582 6.596 1.00 87.69 99 THR A C 1
ATOM 739 O O . THR A 1 99 ? 1.877 9.799 7.532 1.00 87.69 99 THR A O 1
ATOM 742 N N . VAL A 1 100 ? 0.666 10.5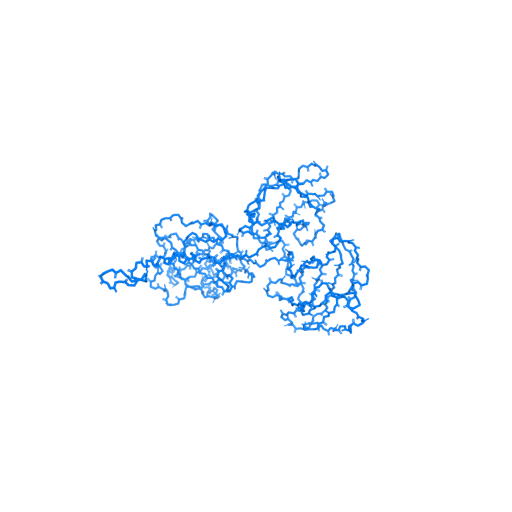95 5.817 1.00 88.25 100 VAL A N 1
ATOM 743 C CA . VAL A 1 100 ? -0.514 9.762 6.035 1.00 88.25 100 VAL A CA 1
ATOM 744 C C . VAL A 1 100 ? -0.501 8.499 5.174 1.00 88.25 100 VAL A C 1
ATOM 746 O O . VAL A 1 100 ? -0.829 7.422 5.668 1.00 88.25 100 VAL A O 1
ATOM 749 N N . SER A 1 101 ? -0.132 8.600 3.896 1.00 88.75 101 SER A N 1
ATOM 750 C CA . SER A 1 101 ? -0.068 7.448 2.990 1.00 88.75 101 SER A CA 1
ATOM 751 C C . SER A 1 101 ? 1.050 7.596 1.961 1.00 88.75 101 SER A C 1
ATOM 753 O O . SER A 1 101 ? 1.281 8.685 1.445 1.00 88.75 101 SER A O 1
ATOM 755 N N . GLY A 1 102 ? 1.714 6.483 1.630 1.00 90.38 102 GLY A N 1
ATOM 756 C CA . GLY A 1 102 ? 2.663 6.420 0.509 1.00 90.38 102 GLY A CA 1
ATOM 757 C C . GLY A 1 102 ? 1.985 6.322 -0.853 1.00 90.38 102 GLY A C 1
ATOM 758 O O . GLY A 1 102 ? 2.598 6.622 -1.870 1.00 90.38 102 GLY A O 1
ATOM 759 N N . GLU A 1 103 ? 0.714 5.925 -0.884 1.00 94.62 103 GLU A N 1
ATOM 760 C CA . GLU A 1 103 ? -0.022 5.716 -2.127 1.00 94.62 103 GLU A CA 1
ATOM 761 C C . GLU A 1 103 ? -1.457 6.224 -2.018 1.00 94.62 103 GLU A C 1
ATOM 763 O O . GLU A 1 103 ? -2.074 6.180 -0.947 1.00 94.62 103 GLU A O 1
ATOM 768 N N . VAL A 1 104 ? -2.008 6.696 -3.133 1.00 96.50 104 VAL A N 1
ATOM 769 C CA . VAL A 1 104 ? -3.411 7.111 -3.220 1.00 96.50 104 VAL A CA 1
ATOM 770 C C . VAL A 1 104 ? -4.061 6.635 -4.507 1.00 96.50 104 VAL A C 1
ATOM 772 O O . VAL A 1 104 ? -3.400 6.493 -5.534 1.00 96.50 104 VAL A O 1
ATOM 775 N N . TRP A 1 105 ? -5.382 6.465 -4.466 1.00 97.75 105 TRP A N 1
ATOM 776 C CA . TRP A 1 105 ? -6.188 6.065 -5.618 1.00 97.75 105 TRP A CA 1
ATOM 777 C C . TRP A 1 105 ? -7.169 7.169 -5.991 1.00 97.75 105 TRP A C 1
ATOM 779 O O . TRP A 1 105 ? -7.877 7.718 -5.143 1.00 97.75 105 TRP A O 1
ATOM 789 N N . THR A 1 106 ? -7.188 7.499 -7.278 1.00 98.00 106 THR A N 1
ATOM 790 C CA . THR A 1 106 ? -8.003 8.568 -7.856 1.00 98.00 106 THR A CA 1
ATOM 791 C C . THR A 1 106 ? -8.758 8.062 -9.077 1.00 98.00 106 THR A C 1
ATOM 793 O O . THR A 1 106 ? -8.411 7.035 -9.665 1.00 98.00 106 THR A O 1
ATOM 796 N N . GLU A 1 107 ? -9.795 8.788 -9.470 1.00 97.38 107 GLU A N 1
ATOM 797 C CA . GLU A 1 107 ? -10.576 8.493 -10.668 1.00 97.38 107 GLU A CA 1
ATOM 798 C C . GLU A 1 107 ? -10.705 9.733 -11.538 1.00 97.38 107 GLU A C 1
ATOM 800 O O . GLU A 1 107 ? -10.701 10.869 -11.042 1.00 97.38 107 GLU A O 1
ATOM 805 N N . GLN A 1 108 ? -10.843 9.500 -12.837 1.00 96.56 108 GLN A N 1
ATOM 806 C CA . GLN A 1 108 ? -11.144 10.531 -13.817 1.00 96.56 108 GLN A CA 1
ATOM 807 C C . GLN A 1 108 ? -12.333 11.395 -13.370 1.00 96.56 108 GLN A C 1
ATOM 809 O O . GLN A 1 108 ? -13.363 10.881 -12.934 1.00 96.56 108 GLN A O 1
ATOM 814 N N . ASN A 1 109 ? -12.198 12.719 -13.504 1.00 93.69 109 ASN A N 1
ATOM 815 C CA . ASN A 1 109 ? -13.257 13.696 -13.208 1.00 93.69 109 ASN A CA 1
ATOM 816 C C . ASN A 1 109 ? -13.822 13.647 -11.768 1.00 93.69 109 ASN A C 1
ATOM 818 O O . ASN A 1 109 ? -14.908 14.166 -11.513 1.00 93.69 109 ASN A O 1
ATOM 822 N N . ASN A 1 110 ? -13.091 13.065 -10.810 1.00 93.75 110 ASN A N 1
ATOM 823 C CA . ASN A 1 110 ? -13.526 12.913 -9.416 1.00 93.75 110 ASN A CA 1
ATOM 824 C C . ASN A 1 110 ? -12.599 13.673 -8.448 1.00 93.75 110 ASN A C 1
ATOM 826 O O . ASN A 1 110 ? -11.385 13.648 -8.615 1.00 93.75 110 ASN A O 1
ATOM 830 N N . THR A 1 111 ? -13.121 14.330 -7.411 1.00 92.69 111 THR A N 1
ATOM 831 C CA . THR A 1 111 ? -12.305 14.965 -6.350 1.00 92.69 111 THR A CA 1
ATOM 832 C C . THR A 1 111 ? -11.773 13.971 -5.316 1.00 92.69 111 THR A C 1
ATOM 834 O O . THR A 1 111 ? -10.864 14.302 -4.558 1.00 92.69 111 THR A O 1
ATOM 837 N N . THR A 1 112 ? -12.339 12.766 -5.263 1.00 93.81 112 THR A N 1
ATOM 838 C CA . THR A 1 112 ? -12.044 11.768 -4.232 1.00 93.81 112 THR A CA 1
ATOM 839 C C . THR A 1 112 ? -10.610 11.255 -4.347 1.00 93.81 112 THR A C 1
ATOM 841 O O . THR A 1 112 ? -10.142 10.903 -5.431 1.00 93.81 112 THR A O 1
ATOM 844 N N . VAL A 1 113 ? -9.932 11.190 -3.199 1.00 94.81 113 VAL A N 1
ATOM 845 C CA . VAL A 1 113 ? -8.610 10.581 -3.028 1.00 94.81 113 VAL A CA 1
ATOM 846 C C . VAL A 1 113 ? -8.746 9.500 -1.969 1.00 94.81 113 VAL A C 1
ATOM 848 O O . VAL A 1 113 ? -8.913 9.805 -0.785 1.00 94.81 113 VAL A O 1
ATOM 851 N N . LEU A 1 114 ? -8.695 8.237 -2.383 1.00 93.62 114 LEU A N 1
ATOM 852 C CA . LEU A 1 114 ? -8.671 7.130 -1.435 1.00 93.62 114 LEU A CA 1
ATOM 853 C C . LEU A 1 114 ? -7.253 6.986 -0.882 1.00 93.62 114 LEU A C 1
ATOM 855 O O . LEU A 1 114 ? -6.283 7.001 -1.637 1.00 93.62 114 LEU A O 1
ATOM 859 N N . LYS A 1 115 ? -7.150 6.845 0.440 1.00 90.56 115 LYS A N 1
ATOM 860 C CA . LYS A 1 115 ? -5.880 6.724 1.182 1.00 90.56 115 LYS A CA 1
ATOM 861 C C . LYS A 1 115 ? -5.563 5.284 1.592 1.00 90.56 115 LYS A C 1
ATOM 863 O O . LYS A 1 115 ? -4.595 5.047 2.301 1.00 90.56 115 LYS A O 1
ATOM 868 N N . ALA A 1 116 ? -6.412 4.345 1.191 1.00 89.31 116 ALA A N 1
ATOM 869 C CA . ALA A 1 116 ? -6.245 2.919 1.408 1.00 89.31 116 ALA A CA 1
ATOM 870 C C . ALA A 1 116 ? -6.558 2.182 0.111 1.00 89.31 116 ALA A C 1
ATOM 872 O O . ALA A 1 116 ? -7.394 2.632 -0.680 1.00 89.31 116 ALA A O 1
ATOM 873 N N . ARG A 1 117 ? -5.884 1.046 -0.083 1.00 91.00 117 ARG A N 1
ATOM 874 C CA . ARG A 1 117 ? -6.013 0.225 -1.284 1.00 91.00 117 ARG A CA 1
ATOM 875 C C . ARG A 1 117 ? -7.461 -0.271 -1.426 1.00 91.00 117 ARG A C 1
ATOM 877 O O . ARG A 1 117 ? -7.927 -1.019 -0.562 1.00 91.00 117 ARG A O 1
ATOM 884 N N . PRO A 1 118 ? -8.191 0.099 -2.497 1.00 90.62 118 PRO A N 1
ATOM 885 C CA . PRO A 1 118 ? -9.592 -0.280 -2.655 1.00 90.62 118 PRO A CA 1
ATOM 886 C C . PRO A 1 118 ? -9.728 -1.764 -3.014 1.00 90.62 118 PRO A C 1
ATOM 888 O O . PRO A 1 118 ? -9.584 -2.142 -4.172 1.00 90.62 118 PRO A O 1
ATOM 891 N N . LYS A 1 119 ? -10.060 -2.610 -2.033 1.00 83.50 119 LYS A N 1
ATOM 892 C CA . LYS A 1 119 ? -10.134 -4.082 -2.180 1.00 83.50 119 LYS A CA 1
ATOM 893 C C . LYS A 1 119 ? -10.999 -4.552 -3.346 1.00 83.50 119 LYS A C 1
ATOM 895 O O . LYS A 1 119 ? -10.635 -5.490 -4.036 1.00 83.50 119 LYS A O 1
ATOM 900 N N . SER A 1 120 ? -12.110 -3.870 -3.617 1.00 88.12 120 SER A N 1
ATOM 901 C CA . SER A 1 120 ? -13.010 -4.217 -4.725 1.00 88.12 120 SER A CA 1
ATOM 902 C C . SER A 1 120 ? -12.376 -4.093 -6.114 1.00 88.12 120 SER A C 1
ATOM 904 O O . SER A 1 120 ? -12.947 -4.596 -7.075 1.00 88.12 120 SER A O 1
ATOM 906 N N . ALA A 1 121 ? -11.246 -3.391 -6.242 1.00 92.19 121 ALA A N 1
ATOM 907 C CA . ALA A 1 121 ? -10.516 -3.258 -7.499 1.00 92.19 121 ALA A CA 1
ATOM 908 C C . ALA A 1 121 ? -9.411 -4.311 -7.682 1.00 92.19 121 ALA A C 1
ATOM 910 O O . ALA A 1 121 ? -8.909 -4.449 -8.791 1.00 92.19 121 ALA A O 1
ATOM 911 N N . TYR A 1 122 ? -9.043 -5.052 -6.631 1.00 91.19 122 TYR A N 1
ATOM 912 C CA . TYR A 1 122 ? -7.967 -6.043 -6.681 1.00 91.19 122 TYR A CA 1
ATOM 913 C C . TYR A 1 122 ? -8.548 -7.437 -6.447 1.00 91.19 122 TYR A C 1
ATOM 915 O O . TYR A 1 122 ? -8.897 -7.766 -5.309 1.00 91.19 122 TYR A O 1
ATOM 923 N N . PRO A 1 123 ? -8.685 -8.265 -7.496 1.00 90.06 123 PRO A N 1
ATOM 924 C CA . PRO A 1 123 ? -9.064 -9.656 -7.305 1.00 90.06 123 PRO A CA 1
ATOM 925 C C . PRO A 1 123 ? -7.973 -10.406 -6.519 1.00 90.06 123 PRO A C 1
ATOM 927 O O . PRO A 1 123 ? -6.823 -9.956 -6.483 1.00 90.06 123 PRO A O 1
ATOM 930 N N . PRO A 1 124 ? -8.303 -11.559 -5.906 1.00 88.44 124 PRO A N 1
ATOM 931 C CA . PRO A 1 124 ? -7.299 -12.430 -5.308 1.00 88.44 124 PRO A CA 1
ATOM 932 C C . PRO A 1 124 ? -6.184 -12.742 -6.309 1.00 88.44 124 PRO A C 1
ATOM 934 O O . PRO A 1 124 ? -6.458 -13.101 -7.456 1.00 88.44 124 PRO A O 1
ATOM 937 N N . GLN A 1 125 ? -4.938 -12.582 -5.872 1.00 90.88 125 GLN A N 1
ATOM 938 C CA . GLN A 1 125 ? -3.775 -12.895 -6.692 1.00 90.88 125 GLN A CA 1
ATOM 939 C C . GLN A 1 125 ? -3.586 -14.407 -6.826 1.00 90.88 125 GLN A C 1
ATOM 941 O O . GLN A 1 125 ? -4.003 -15.194 -5.974 1.00 90.88 125 GLN A O 1
ATOM 946 N N . ASP A 1 126 ? -2.924 -14.794 -7.909 1.00 92.62 126 ASP A N 1
ATOM 947 C CA . ASP A 1 126 ? -2.477 -16.158 -8.142 1.00 92.62 126 ASP A CA 1
ATOM 948 C C . ASP A 1 126 ? -1.260 -16.466 -7.260 1.00 92.62 126 ASP A C 1
ATOM 950 O O . ASP A 1 126 ? -0.155 -16.013 -7.540 1.00 92.62 126 ASP A O 1
ATOM 954 N N . GLY A 1 127 ? -1.468 -17.233 -6.188 1.00 93.62 127 GLY A N 1
ATOM 955 C CA . GLY A 1 127 ? -0.407 -17.601 -5.245 1.00 93.62 127 GLY A CA 1
ATOM 956 C C . GLY A 1 127 ? 0.594 -18.638 -5.767 1.00 93.62 127 GLY A C 1
ATOM 957 O O . GLY A 1 127 ? 1.474 -19.051 -5.021 1.00 93.62 127 GLY A O 1
ATOM 958 N N . THR A 1 128 ? 0.460 -19.098 -7.015 1.00 97.00 128 THR A N 1
ATOM 959 C CA . THR A 1 128 ? 1.389 -20.072 -7.618 1.00 97.00 128 THR A CA 1
ATOM 960 C C . THR A 1 128 ? 2.570 -19.416 -8.330 1.00 97.00 128 THR A C 1
ATOM 962 O O . THR A 1 128 ? 3.514 -20.102 -8.724 1.00 97.00 128 THR A O 1
ATOM 965 N N . ARG A 1 129 ? 2.547 -18.087 -8.486 1.00 97.75 129 ARG A N 1
ATOM 966 C CA . ARG A 1 129 ? 3.606 -17.324 -9.152 1.00 97.75 129 ARG A CA 1
ATOM 967 C C . ARG A 1 129 ? 3.834 -15.975 -8.491 1.00 97.75 129 ARG A C 1
ATOM 969 O O . ARG A 1 129 ? 2.883 -15.339 -8.058 1.00 97.75 129 ARG A O 1
ATOM 976 N N . ALA A 1 130 ? 5.081 -15.520 -8.474 1.00 98.50 130 ALA A N 1
ATOM 977 C CA . ALA A 1 130 ? 5.432 -14.141 -8.151 1.00 98.50 130 ALA A CA 1
ATOM 978 C C . ALA A 1 130 ? 5.711 -13.353 -9.435 1.00 98.50 130 ALA A C 1
ATOM 980 O O . ALA A 1 130 ? 6.355 -13.863 -10.353 1.00 98.50 130 ALA A O 1
ATOM 981 N N . VAL A 1 131 ? 5.255 -12.105 -9.488 1.00 98.50 131 VAL A N 1
ATOM 982 C CA . VAL A 1 131 ? 5.440 -11.187 -10.611 1.00 98.50 131 VAL A CA 1
ATOM 983 C C . VAL A 1 131 ? 6.228 -9.971 -10.130 1.00 98.50 131 VAL A C 1
ATOM 985 O O . VAL A 1 131 ? 5.783 -9.232 -9.252 1.00 98.50 131 VAL A O 1
ATOM 988 N N . LEU A 1 132 ? 7.411 -9.762 -10.701 1.00 98.56 132 LEU A N 1
ATOM 989 C CA . LEU A 1 132 ? 8.268 -8.619 -10.397 1.00 98.56 132 LEU A CA 1
ATOM 990 C C . LEU A 1 132 ? 8.377 -7.735 -11.633 1.00 98.56 132 LEU A C 1
ATOM 992 O O . LEU A 1 132 ? 8.880 -8.160 -12.673 1.00 98.56 132 LEU A O 1
ATOM 996 N N . HIS A 1 133 ? 7.937 -6.492 -11.495 1.00 98.75 133 HIS A N 1
ATOM 997 C CA . HIS A 1 133 ? 8.121 -5.449 -12.493 1.00 98.75 133 HIS A CA 1
ATOM 998 C C . HIS A 1 133 ? 9.343 -4.614 -12.122 1.00 98.75 133 HIS A C 1
ATOM 1000 O O . HIS A 1 133 ? 9.447 -4.131 -10.993 1.00 98.75 133 HIS A O 1
ATOM 1006 N N . TYR A 1 134 ? 10.260 -4.418 -13.062 1.00 98.56 134 TYR A N 1
ATOM 1007 C CA . TYR A 1 134 ? 11.550 -3.778 -12.833 1.00 98.56 134 TYR A CA 1
ATOM 1008 C C . TYR A 1 134 ? 11.774 -2.609 -13.795 1.00 98.56 134 TYR A C 1
ATOM 1010 O O . TYR A 1 134 ? 11.938 -2.793 -15.003 1.00 98.56 134 TYR A O 1
ATOM 1018 N N . HIS A 1 135 ? 11.796 -1.398 -13.240 1.00 98.25 135 HIS A N 1
ATOM 1019 C CA . HIS A 1 135 ? 12.029 -0.162 -13.975 1.00 98.25 135 HIS A CA 1
ATOM 1020 C C . HIS A 1 135 ? 13.463 0.322 -13.795 1.00 98.25 135 HIS A C 1
ATOM 1022 O O . HIS A 1 135 ? 13.928 0.530 -12.670 1.00 98.25 135 HIS A O 1
ATOM 1028 N N . ARG A 1 136 ? 14.128 0.608 -14.914 1.00 97.56 136 ARG A N 1
ATOM 1029 C CA . ARG A 1 136 ? 15.430 1.264 -14.933 1.00 97.56 136 ARG A CA 1
ATOM 1030 C C . ARG A 1 136 ? 15.302 2.686 -15.483 1.00 97.56 136 ARG A C 1
ATOM 1032 O O . ARG A 1 136 ? 15.002 2.846 -16.667 1.00 97.56 136 ARG A O 1
ATOM 1039 N N . PRO A 1 137 ? 15.575 3.726 -14.672 1.00 95.00 137 PRO A N 1
ATOM 1040 C CA . PRO A 1 137 ? 15.510 5.114 -15.134 1.00 95.00 137 PRO A CA 1
ATOM 1041 C C . PRO A 1 137 ? 16.498 5.454 -16.261 1.00 95.00 137 PRO A C 1
ATOM 1043 O O . PRO A 1 137 ? 16.263 6.398 -17.012 1.00 95.00 137 PRO A O 1
ATOM 1046 N N . ASP A 1 138 ? 17.602 4.707 -16.373 1.00 95.56 138 ASP A N 1
ATOM 1047 C CA . ASP A 1 138 ? 18.615 4.872 -17.424 1.00 95.56 138 ASP A CA 1
ATOM 1048 C C . ASP A 1 138 ? 18.257 4.169 -18.746 1.00 95.56 138 ASP A C 1
ATOM 1050 O O . ASP A 1 138 ? 18.890 4.436 -19.767 1.00 95.56 138 ASP A O 1
ATOM 1054 N N . GLY A 1 139 ? 17.235 3.307 -18.745 1.00 95.81 139 GLY A N 1
ATOM 1055 C CA . GLY A 1 139 ? 16.829 2.501 -19.895 1.00 95.81 139 GLY A CA 1
ATOM 1056 C C . GLY A 1 139 ? 17.796 1.369 -20.274 1.00 95.81 139 GLY A C 1
ATOM 1057 O O . GLY A 1 139 ? 17.577 0.736 -21.306 1.00 95.81 139 GLY A O 1
ATOM 1058 N N . ASP A 1 140 ? 18.846 1.093 -19.487 1.00 96.44 140 ASP A N 1
ATOM 1059 C CA . ASP A 1 140 ? 19.805 0.010 -19.767 1.00 96.44 140 ASP A CA 1
ATOM 1060 C C . ASP A 1 140 ? 19.289 -1.334 -19.243 1.00 96.44 140 ASP A C 1
ATOM 1062 O O . ASP A 1 140 ? 19.695 -1.804 -18.183 1.00 96.44 140 ASP A O 1
ATOM 1066 N N . TYR A 1 141 ? 18.379 -1.956 -19.988 1.00 97.56 141 TYR A N 1
ATOM 1067 C CA . TYR A 1 141 ? 17.794 -3.253 -19.635 1.00 97.56 141 TYR A CA 1
ATOM 1068 C C . TYR A 1 141 ? 18.593 -4.463 -20.141 1.00 97.56 141 TYR A C 1
ATOM 1070 O O . TYR A 1 141 ? 18.343 -5.590 -19.713 1.00 97.56 141 TYR A O 1
ATOM 1078 N N . GLU A 1 142 ? 19.556 -4.265 -21.044 1.00 97.06 142 GLU A N 1
ATOM 1079 C CA . GLU A 1 142 ? 20.248 -5.372 -21.703 1.00 97.06 142 GLU A CA 1
ATOM 1080 C C . GLU A 1 142 ? 21.100 -6.181 -20.711 1.00 97.06 142 GLU A C 1
ATOM 1082 O O . GLU A 1 142 ? 21.991 -5.656 -20.037 1.00 97.06 142 GLU A O 1
ATOM 1087 N N . GLY A 1 143 ? 20.841 -7.491 -20.660 1.00 96.56 143 GLY A N 1
ATOM 1088 C CA . GLY A 1 143 ? 21.580 -8.447 -19.835 1.00 96.56 143 GLY A CA 1
ATOM 1089 C C . GLY A 1 143 ? 21.128 -8.536 -18.376 1.00 96.56 143 GLY A C 1
ATOM 1090 O O . GLY A 1 143 ? 21.705 -9.332 -17.638 1.00 96.56 143 GLY A O 1
ATOM 1091 N N . TRP A 1 144 ? 20.119 -7.764 -17.961 1.00 98.44 144 TRP A N 1
ATOM 1092 C CA . TRP A 1 144 ? 19.519 -7.890 -16.632 1.00 98.44 144 TRP A CA 1
ATOM 1093 C C . TRP A 1 144 ? 18.621 -9.128 -16.540 1.00 98.44 144 TRP A C 1
ATOM 1095 O O . TRP A 1 144 ? 17.750 -9.346 -17.384 1.00 98.44 144 TRP A O 1
ATOM 1105 N N . GLY A 1 145 ? 18.818 -9.918 -15.488 1.00 98.44 145 GLY A N 1
ATOM 1106 C CA . GLY A 1 145 ? 18.033 -11.103 -15.165 1.00 98.44 145 GLY A CA 1
ATOM 1107 C C . GLY A 1 145 ? 17.756 -11.218 -13.668 1.00 98.44 145 GLY A C 1
ATOM 1108 O O . GLY A 1 145 ? 18.315 -10.481 -12.849 1.00 98.44 145 GLY A O 1
ATOM 1109 N N . LEU A 1 146 ? 16.872 -12.149 -13.322 1.00 98.69 146 LEU A N 1
ATOM 1110 C CA . LEU A 1 146 ? 16.449 -12.414 -11.954 1.00 98.69 146 LEU A CA 1
ATOM 1111 C C . LEU A 1 146 ? 16.999 -13.763 -11.479 1.00 98.69 146 LEU A C 1
ATOM 1113 O O . LEU A 1 146 ? 16.663 -14.817 -12.019 1.00 98.69 146 LEU A O 1
ATOM 1117 N N . HIS A 1 147 ? 17.827 -13.742 -10.440 1.00 98.81 147 HIS A N 1
ATOM 1118 C CA . HIS A 1 147 ? 18.262 -14.944 -9.739 1.00 98.81 147 HIS A CA 1
ATOM 1119 C C . HIS A 1 147 ? 17.374 -15.160 -8.516 1.00 98.81 147 HIS A C 1
ATOM 1121 O O . HIS A 1 147 ? 17.175 -14.229 -7.742 1.00 98.81 147 HIS A O 1
ATOM 1127 N N . THR A 1 148 ? 16.839 -16.365 -8.325 1.00 98.69 148 THR A N 1
ATOM 1128 C CA . THR A 1 148 ? 15.880 -16.669 -7.248 1.00 98.69 148 THR A CA 1
ATOM 1129 C C . THR A 1 148 ? 16.233 -17.963 -6.534 1.00 98.69 148 THR A C 1
ATOM 1131 O O . THR A 1 148 ? 16.761 -18.869 -7.168 1.00 98.69 148 THR A O 1
ATOM 1134 N N . TRP A 1 149 ? 15.888 -18.101 -5.254 1.00 98.31 149 TRP A N 1
ATOM 1135 C CA . TRP A 1 149 ? 16.105 -19.359 -4.527 1.00 98.31 149 TRP A CA 1
ATOM 1136 C C . TRP A 1 149 ? 14.938 -19.718 -3.604 1.00 98.31 149 TRP A C 1
ATOM 1138 O O . TRP A 1 149 ? 14.064 -20.479 -4.007 1.00 98.31 149 TRP A O 1
ATOM 1148 N N . THR A 1 150 ? 14.891 -19.193 -2.375 1.00 98.44 150 THR A N 1
ATOM 1149 C CA . THR A 1 150 ? 13.832 -19.500 -1.402 1.00 98.44 150 THR A CA 1
ATOM 1150 C C . THR A 1 150 ? 12.477 -19.209 -2.025 1.00 98.44 150 THR A C 1
ATOM 1152 O O . THR A 1 150 ? 12.283 -18.123 -2.557 1.00 98.44 150 THR A O 1
ATOM 1155 N N . GLY A 1 151 ? 11.559 -20.173 -1.968 1.00 98.06 151 GLY A N 1
ATOM 1156 C CA . GLY A 1 151 ? 10.210 -20.040 -2.519 1.00 98.06 151 GLY A CA 1
ATOM 1157 C C . GLY A 1 151 ? 10.085 -20.314 -4.016 1.00 98.06 151 GLY A C 1
ATOM 1158 O O . GLY A 1 151 ? 9.007 -20.724 -4.431 1.00 98.06 151 GLY A O 1
ATOM 1159 N N . SER A 1 152 ? 11.159 -20.194 -4.801 1.00 98.44 152 SER A N 1
ATOM 1160 C CA . SER A 1 152 ? 11.153 -20.501 -6.237 1.00 98.44 152 SER A CA 1
ATOM 1161 C C . SER A 1 152 ? 11.034 -22.007 -6.482 1.00 98.44 152 SER A C 1
ATOM 1163 O O . SER A 1 152 ? 11.740 -22.794 -5.844 1.00 98.44 152 SER A O 1
ATOM 1165 N N . ALA A 1 153 ? 10.132 -22.414 -7.376 1.00 98.31 153 ALA A N 1
ATOM 1166 C CA . ALA A 1 153 ? 9.975 -23.817 -7.767 1.00 98.31 153 ALA A CA 1
ATOM 1167 C C . ALA A 1 153 ? 11.140 -24.303 -8.640 1.00 98.31 153 ALA A C 1
ATOM 1169 O O . ALA A 1 153 ? 11.581 -25.442 -8.497 1.00 98.31 153 ALA A O 1
ATOM 1170 N N . ASP A 1 154 ? 11.675 -23.409 -9.476 1.00 97.00 154 ASP A N 1
ATOM 1171 C CA . ASP A 1 154 ? 12.749 -23.692 -10.428 1.00 97.00 154 ASP A CA 1
ATOM 1172 C C . ASP A 1 154 ? 13.892 -22.664 -10.272 1.00 97.00 154 ASP A C 1
ATOM 1174 O O . ASP A 1 154 ? 14.014 -21.737 -11.080 1.00 97.00 154 ASP A O 1
ATOM 1178 N N . PRO A 1 155 ? 14.730 -22.766 -9.219 1.00 97.81 155 PRO A N 1
ATOM 1179 C CA . PRO A 1 155 ? 15.847 -21.844 -9.014 1.00 97.81 155 PRO A CA 1
ATOM 1180 C C . PRO A 1 155 ? 16.840 -21.859 -10.196 1.00 97.81 155 PRO A C 1
ATOM 1182 O O . PRO A 1 155 ? 17.337 -22.935 -10.543 1.00 97.81 155 PRO A O 1
ATOM 1185 N N . PRO A 1 156 ? 17.168 -20.701 -10.804 1.00 98.25 156 PRO A N 1
ATOM 1186 C CA . PRO A 1 156 ? 18.144 -20.623 -11.886 1.00 98.25 156 PRO A CA 1
ATOM 1187 C C . PRO A 1 156 ? 19.585 -20.780 -11.383 1.00 98.25 156 PRO A C 1
ATOM 1189 O O . PRO A 1 156 ? 19.900 -20.502 -10.224 1.00 98.25 156 PRO A O 1
ATOM 1192 N N . GLU A 1 157 ? 20.498 -21.122 -12.289 1.00 97.62 157 GLU A N 1
ATOM 1193 C CA . GLU A 1 157 ? 21.938 -20.986 -12.049 1.00 97.62 157 GLU A CA 1
ATOM 1194 C C . GLU A 1 157 ? 22.355 -19.509 -12.130 1.00 97.62 157 GLU A C 1
ATOM 1196 O O . GLU A 1 157 ? 21.774 -18.723 -12.874 1.00 97.62 157 GLU A O 1
ATOM 1201 N N . TRP A 1 158 ? 23.404 -19.102 -11.405 1.00 97.00 158 TRP A N 1
ATOM 1202 C CA . TRP A 1 158 ? 23.837 -17.692 -11.387 1.00 97.00 158 TRP A CA 1
ATOM 1203 C C . TRP A 1 158 ? 24.162 -17.133 -12.783 1.00 97.00 158 TRP A C 1
ATOM 1205 O O . TRP A 1 158 ? 23.839 -15.994 -13.091 1.00 97.00 158 TRP A O 1
ATOM 1215 N N . ASN A 1 159 ? 24.810 -17.922 -13.643 1.00 96.94 159 ASN A N 1
ATOM 1216 C CA . ASN A 1 159 ? 25.179 -17.476 -14.994 1.00 96.94 159 ASN A CA 1
ATOM 1217 C C . ASN A 1 159 ? 24.062 -17.683 -16.036 1.00 96.94 159 ASN A C 1
ATOM 1219 O O . ASN A 1 159 ? 24.297 -17.411 -17.211 1.00 96.94 159 ASN A O 1
ATOM 1223 N N . ASP A 1 160 ? 22.891 -18.170 -15.622 1.00 97.75 160 ASP A N 1
ATOM 1224 C CA . ASP A 1 160 ? 21.714 -18.395 -16.469 1.00 97.75 160 ASP A CA 1
ATOM 1225 C C . ASP A 1 160 ? 20.439 -17.980 -15.705 1.00 97.75 160 ASP A C 1
ATOM 1227 O O . ASP A 1 160 ? 19.656 -18.836 -15.287 1.00 97.75 160 ASP A O 1
ATOM 1231 N N . PRO A 1 161 ? 20.275 -16.673 -15.405 1.00 98.19 161 PRO A N 1
ATOM 1232 C CA . PRO A 1 161 ? 19.164 -16.186 -14.595 1.00 98.19 161 PRO A CA 1
ATOM 1233 C C . PRO A 1 161 ? 17.823 -16.277 -15.328 1.00 98.19 161 PRO A C 1
ATOM 1235 O O . PRO A 1 161 ? 17.764 -16.379 -16.554 1.00 98.19 161 PRO A O 1
ATOM 1238 N N . ILE A 1 162 ? 16.724 -16.138 -14.581 1.00 98.62 162 ILE A N 1
ATOM 1239 C CA . ILE A 1 162 ? 15.394 -15.992 -15.176 1.00 98.62 162 ILE A CA 1
ATOM 1240 C C . ILE A 1 162 ? 15.383 -14.709 -16.012 1.00 98.62 162 ILE A C 1
ATOM 1242 O O . ILE A 1 162 ? 15.647 -13.612 -15.511 1.00 98.62 162 ILE A O 1
ATOM 1246 N N . LEU A 1 163 ? 15.072 -14.858 -17.297 1.00 98.38 163 LEU A N 1
ATOM 1247 C CA . LEU A 1 163 ? 14.903 -13.751 -18.231 1.00 98.38 163 LEU A CA 1
ATOM 1248 C C . LEU A 1 163 ? 13.493 -13.152 -18.109 1.00 98.38 163 LEU A C 1
ATOM 1250 O O . LEU A 1 163 ? 12.553 -13.867 -17.747 1.00 98.38 163 LEU A O 1
ATOM 1254 N N . PRO A 1 164 ? 13.310 -11.857 -18.423 1.00 98.38 164 PRO A N 1
ATOM 1255 C CA . PRO A 1 164 ? 11.986 -11.251 -18.409 1.00 98.38 164 PRO A CA 1
ATOM 1256 C C . PRO A 1 164 ? 11.078 -11.924 -19.443 1.00 98.38 164 PRO A C 1
ATOM 1258 O O . PRO A 1 164 ? 11.479 -12.172 -20.581 1.00 98.38 164 PRO A O 1
ATOM 1261 N N . VAL A 1 165 ? 9.830 -12.197 -19.063 1.00 98.44 165 VAL A N 1
ATOM 1262 C CA . VAL A 1 165 ? 8.839 -12.817 -19.959 1.00 98.44 165 VAL A CA 1
ATOM 1263 C C . VAL A 1 165 ? 8.221 -11.802 -20.919 1.00 98.44 165 VAL A C 1
ATOM 1265 O O . VAL A 1 165 ? 7.684 -12.175 -21.962 1.00 98.44 165 VAL A O 1
ATOM 1268 N N . ARG A 1 166 ? 8.285 -10.514 -20.564 1.00 98.25 166 ARG A N 1
ATOM 1269 C CA . ARG A 1 166 ? 7.843 -9.380 -21.380 1.00 98.25 166 ARG A CA 1
ATOM 1270 C C . ARG A 1 166 ? 8.448 -8.074 -20.869 1.00 98.25 166 ARG A C 1
ATOM 1272 O O . ARG A 1 166 ? 8.967 -8.008 -19.759 1.00 98.25 166 ARG A O 1
ATOM 1279 N N . GLU A 1 167 ? 8.294 -7.034 -21.673 1.00 97.81 167 GLU A N 1
ATOM 1280 C CA . GLU A 1 167 ? 8.484 -5.640 -21.279 1.00 97.81 167 GLU A CA 1
ATOM 1281 C C . GLU A 1 167 ? 7.134 -4.923 -21.393 1.00 97.81 167 GLU A C 1
ATOM 1283 O O . GLU A 1 167 ? 6.345 -5.202 -22.302 1.00 97.81 167 GLU A O 1
ATOM 1288 N N . ASP A 1 168 ? 6.836 -4.035 -20.452 1.00 96.19 168 ASP A N 1
ATOM 1289 C CA . ASP A 1 168 ? 5.662 -3.168 -20.485 1.00 96.19 168 ASP A CA 1
ATOM 1290 C C . ASP A 1 168 ? 6.057 -1.701 -20.259 1.00 96.19 168 ASP A C 1
ATOM 1292 O O . ASP A 1 168 ? 7.244 -1.406 -20.115 1.00 96.19 168 ASP A O 1
ATOM 1296 N N . PRO A 1 169 ? 5.113 -0.739 -20.274 1.00 95.69 169 PRO A N 1
ATOM 1297 C CA . PRO A 1 169 ? 5.473 0.670 -20.141 1.00 95.69 169 PRO A CA 1
ATOM 1298 C C . PRO A 1 169 ? 6.241 1.018 -18.857 1.00 95.69 169 PRO A C 1
ATOM 1300 O O . PRO A 1 169 ? 6.865 2.080 -18.821 1.00 95.69 169 PRO A O 1
ATOM 1303 N N . PHE A 1 170 ? 6.193 0.174 -17.819 1.00 97.94 170 PHE A N 1
ATOM 1304 C CA . PHE A 1 170 ? 6.998 0.330 -16.614 1.00 97.94 170 PHE A CA 1
ATOM 1305 C C . PHE A 1 170 ? 8.424 -0.189 -16.821 1.00 97.94 170 PHE A C 1
ATOM 1307 O O . PHE A 1 170 ? 9.370 0.510 -16.464 1.00 97.94 170 PHE A O 1
ATOM 1314 N N . GLY A 1 171 ? 8.595 -1.370 -17.412 1.00 98.06 171 GLY A N 1
ATOM 1315 C CA . GLY A 1 171 ? 9.908 -1.945 -17.699 1.00 98.06 171 GLY A CA 1
ATOM 1316 C C . GLY A 1 171 ? 9.857 -3.459 -17.884 1.00 98.06 171 GLY A C 1
ATOM 1317 O O . GLY A 1 171 ? 8.900 -3.995 -18.441 1.00 98.06 171 GLY A O 1
ATOM 1318 N N . LEU A 1 172 ? 10.894 -4.156 -17.419 1.00 98.69 172 LEU A N 1
ATOM 1319 C CA . LEU A 1 172 ? 10.982 -5.614 -17.513 1.00 98.69 172 LEU A CA 1
ATOM 1320 C C . LEU A 1 172 ? 10.003 -6.289 -16.555 1.00 98.69 172 LEU A C 1
ATOM 1322 O O . LEU A 1 172 ? 9.856 -5.860 -15.412 1.00 98.69 172 LEU A O 1
ATOM 1326 N N . VAL A 1 173 ? 9.394 -7.389 -16.991 1.00 98.81 173 VAL A N 1
ATOM 1327 C CA . VAL A 1 173 ? 8.504 -8.196 -16.155 1.00 98.81 173 VAL A CA 1
ATOM 1328 C C . VAL A 1 173 ? 9.022 -9.617 -16.061 1.00 98.81 173 VAL A C 1
ATOM 1330 O O . VAL A 1 173 ? 9.194 -10.301 -17.071 1.00 98.81 173 VAL A O 1
ATOM 1333 N N . PHE A 1 174 ? 9.221 -10.068 -14.830 1.00 98.81 174 PHE A N 1
ATOM 1334 C CA . PHE A 1 174 ? 9.610 -11.428 -14.491 1.00 98.81 174 PHE A CA 1
ATOM 1335 C C . PHE A 1 174 ? 8.419 -12.153 -13.872 1.00 98.81 174 PHE A C 1
ATOM 1337 O O . PHE A 1 174 ? 7.723 -11.592 -13.026 1.00 98.81 174 PHE A O 1
ATOM 1344 N N . GLU A 1 175 ? 8.206 -13.405 -14.268 1.00 98.50 175 GLU A N 1
ATOM 1345 C CA . GLU A 1 175 ? 7.242 -14.303 -13.632 1.00 98.50 175 GLU A CA 1
ATOM 1346 C C . GLU A 1 175 ? 7.993 -15.524 -13.100 1.00 98.50 175 GLU A C 1
ATOM 1348 O O . GLU A 1 175 ? 8.732 -16.173 -13.840 1.00 98.50 175 GLU A O 1
ATOM 1353 N N . VAL A 1 176 ? 7.822 -15.819 -11.812 1.00 98.69 176 VAL A N 1
ATOM 1354 C CA . VAL A 1 176 ? 8.554 -16.875 -11.105 1.00 98.69 176 VAL A CA 1
ATOM 1355 C C . VAL A 1 176 ? 7.557 -17.890 -10.556 1.00 98.69 176 VAL A C 1
ATOM 1357 O O . VAL A 1 176 ? 6.788 -17.534 -9.660 1.00 98.69 176 VAL A O 1
ATOM 1360 N N . PRO A 1 177 ? 7.552 -19.140 -11.050 1.00 98.50 177 PRO A N 1
ATOM 1361 C CA . PRO A 1 177 ? 6.787 -20.221 -10.440 1.00 98.50 177 PRO A CA 1
ATOM 1362 C C . PRO A 1 177 ? 7.230 -20.466 -8.993 1.00 98.50 177 PRO A C 1
ATOM 1364 O O . PRO A 1 177 ? 8.427 -20.476 -8.692 1.00 98.50 177 PRO A O 1
ATOM 1367 N N . LEU A 1 178 ? 6.272 -20.667 -8.092 1.00 98.75 178 LEU A N 1
ATOM 1368 C CA . LEU A 1 178 ? 6.522 -20.827 -6.660 1.00 98.75 178 LEU A CA 1
ATOM 1369 C C . LEU A 1 178 ? 6.278 -22.260 -6.196 1.00 98.75 178 LEU A C 1
ATOM 1371 O O . LEU A 1 178 ? 5.425 -22.969 -6.724 1.00 98.75 178 LEU A O 1
ATOM 1375 N N . ASN A 1 179 ? 7.009 -22.669 -5.159 1.00 98.44 179 ASN A N 1
ATOM 1376 C CA . ASN A 1 179 ? 6.681 -23.883 -4.419 1.00 98.44 179 ASN A CA 1
ATOM 1377 C C . ASN A 1 179 ? 5.316 -23.736 -3.735 1.00 98.44 179 ASN A C 1
ATOM 1379 O O . ASN A 1 179 ? 4.978 -22.660 -3.233 1.00 98.44 179 ASN A O 1
ATOM 1383 N N . ASP A 1 180 ? 4.578 -24.840 -3.625 1.00 96.69 180 ASP A N 1
ATOM 1384 C CA . ASP A 1 180 ? 3.303 -24.875 -2.908 1.00 96.69 180 ASP A CA 1
ATOM 1385 C C . ASP A 1 180 ? 3.455 -24.327 -1.479 1.00 96.69 180 ASP A C 1
ATOM 1387 O O . ASP A 1 180 ? 4.230 -24.840 -0.667 1.00 96.69 180 ASP A O 1
ATOM 1391 N N . GLY A 1 181 ? 2.693 -23.277 -1.162 1.00 94.94 181 GLY A N 1
ATOM 1392 C CA . GLY A 1 181 ? 2.693 -22.657 0.164 1.00 94.94 181 GLY A CA 1
ATOM 1393 C C . GLY A 1 181 ? 3.947 -21.844 0.498 1.00 94.94 181 GLY A C 1
ATOM 1394 O O . GLY A 1 181 ? 4.201 -21.602 1.680 1.00 94.94 181 GLY A O 1
ATOM 1395 N N . ALA A 1 182 ? 4.736 -21.426 -0.500 1.00 97.56 182 ALA A N 1
ATOM 1396 C CA . ALA A 1 182 ? 5.831 -20.486 -0.288 1.00 97.56 182 ALA A CA 1
ATOM 1397 C C . ALA A 1 182 ? 5.328 -19.230 0.449 1.00 97.56 182 ALA A C 1
ATOM 1399 O O . ALA A 1 182 ? 4.323 -18.638 0.071 1.00 97.56 182 ALA A O 1
ATOM 1400 N N . ALA A 1 183 ? 6.027 -18.831 1.515 1.00 96.94 183 ALA A N 1
ATOM 1401 C CA . ALA A 1 183 ? 5.703 -17.622 2.282 1.00 96.94 183 ALA A CA 1
ATOM 1402 C C . ALA A 1 183 ? 6.446 -16.379 1.763 1.00 96.94 183 ALA A C 1
ATOM 1404 O O . ALA A 1 183 ? 6.042 -15.247 2.024 1.00 96.94 183 ALA A O 1
ATOM 1405 N N . SER A 1 184 ? 7.540 -16.596 1.035 1.00 98.19 184 SER A N 1
ATOM 1406 C CA . SER A 1 184 ? 8.354 -15.543 0.449 1.00 98.19 184 SER A CA 1
ATOM 1407 C C . SER A 1 184 ? 9.116 -16.039 -0.774 1.00 98.19 184 SER A C 1
ATOM 1409 O O . SER A 1 184 ? 9.300 -17.246 -0.945 1.00 98.19 184 SER A O 1
ATOM 1411 N N . LEU A 1 185 ? 9.590 -15.095 -1.589 1.00 98.75 185 LEU A N 1
ATOM 1412 C CA . LEU A 1 185 ? 10.570 -15.320 -2.648 1.00 98.75 185 LEU A CA 1
ATOM 1413 C C . LEU A 1 185 ? 11.857 -14.572 -2.314 1.00 98.75 185 LEU A C 1
ATOM 1415 O O . LEU A 1 185 ? 11.828 -13.352 -2.170 1.00 98.75 185 LEU A O 1
ATOM 1419 N N . SER A 1 186 ? 12.988 -15.265 -2.242 1.00 98.69 186 SER A N 1
ATOM 1420 C CA . SER A 1 186 ? 14.285 -14.589 -2.177 1.00 98.69 186 SER A CA 1
ATOM 1421 C C . SER A 1 186 ? 14.899 -14.441 -3.567 1.00 98.69 186 SER A C 1
ATOM 1423 O O . SER A 1 186 ? 14.870 -15.399 -4.348 1.00 98.69 186 SER A O 1
ATOM 1425 N N . TYR A 1 187 ? 15.424 -13.253 -3.879 1.00 98.69 187 TYR A N 1
ATOM 1426 C CA . TYR A 1 187 ? 15.917 -12.931 -5.217 1.00 98.69 187 TYR A CA 1
ATOM 1427 C C . TYR A 1 187 ? 17.042 -11.884 -5.245 1.00 98.69 187 TYR A C 1
ATOM 1429 O O . TYR A 1 187 ? 17.292 -11.176 -4.271 1.00 98.69 187 TYR A O 1
ATOM 1437 N N . ILE A 1 188 ? 17.712 -11.797 -6.397 1.00 98.56 188 ILE A N 1
ATOM 1438 C CA . ILE A 1 188 ? 18.676 -10.759 -6.774 1.00 98.56 188 ILE A CA 1
ATOM 1439 C C . ILE A 1 188 ? 18.422 -10.385 -8.240 1.00 98.56 188 ILE A C 1
ATOM 1441 O O . ILE A 1 188 ? 18.366 -11.262 -9.103 1.00 98.56 188 ILE A O 1
ATOM 1445 N N . LEU A 1 189 ? 1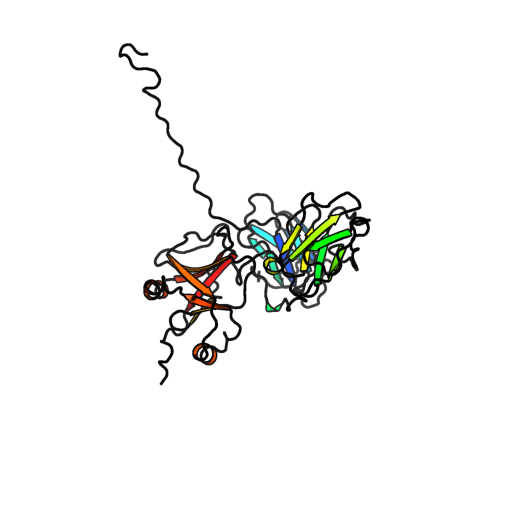8.329 -9.088 -8.533 1.00 98.56 189 LEU A N 1
ATOM 1446 C CA . LEU A 1 189 ? 18.424 -8.561 -9.898 1.00 98.56 189 LEU A CA 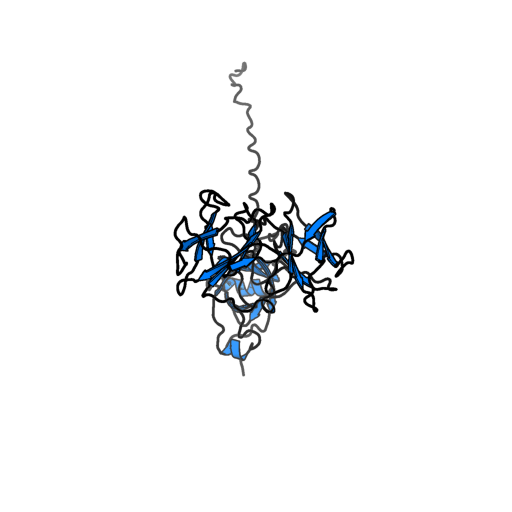1
ATOM 1447 C C . LEU A 1 189 ? 19.898 -8.333 -10.245 1.00 98.56 189 LEU A C 1
ATOM 1449 O O . LEU A 1 189 ? 20.611 -7.667 -9.490 1.00 98.56 189 LEU A O 1
ATOM 1453 N N . HIS A 1 190 ? 20.377 -8.886 -11.359 1.00 98.50 190 HIS A N 1
ATOM 1454 C CA . HIS A 1 190 ? 21.785 -8.759 -11.747 1.00 98.50 190 HIS A CA 1
ATOM 1455 C C . HIS A 1 190 ? 22.009 -8.813 -13.264 1.00 98.50 190 HIS A C 1
ATOM 1457 O O . HIS A 1 190 ? 21.194 -9.342 -14.017 1.00 98.50 190 HIS A O 1
ATOM 1463 N N . LYS A 1 191 ? 23.159 -8.291 -13.694 1.00 97.88 191 LYS A N 1
ATOM 1464 C CA . LYS A 1 191 ? 23.714 -8.341 -15.049 1.00 97.88 191 LYS A CA 1
ATOM 1465 C C . LYS A 1 191 ? 25.114 -8.945 -14.979 1.00 97.88 191 LYS A C 1
ATOM 1467 O O . LYS A 1 191 ? 26.095 -8.296 -14.614 1.00 97.88 191 LYS A O 1
ATOM 1472 N N . GLY A 1 192 ? 25.222 -10.237 -15.281 1.00 96.69 192 GLY A N 1
ATOM 1473 C CA . GLY A 1 192 ? 26.463 -10.981 -15.059 1.00 96.69 192 GLY A CA 1
ATOM 1474 C C . GLY A 1 192 ? 26.865 -10.954 -13.579 1.00 96.69 192 GLY A C 1
ATOM 1475 O O . GLY A 1 192 ? 26.172 -11.530 -12.749 1.00 96.69 192 GLY A O 1
ATOM 1476 N N . GLN A 1 193 ? 27.983 -10.299 -13.249 1.00 96.88 193 GLN A N 1
ATOM 1477 C CA . GLN A 1 193 ? 28.476 -10.160 -11.865 1.00 96.88 193 GLN A CA 1
ATOM 1478 C C . GLN A 1 193 ? 28.018 -8.865 -11.174 1.00 96.88 193 GLN A C 1
ATOM 1480 O O . GLN A 1 193 ? 28.264 -8.681 -9.984 1.00 96.88 193 GLN A O 1
ATOM 1485 N N . GLU A 1 194 ? 27.390 -7.952 -11.910 1.00 97.62 194 GLU A N 1
ATOM 1486 C CA . GLU A 1 194 ? 26.863 -6.702 -11.373 1.00 97.62 194 GLU A CA 1
ATOM 1487 C C . GLU A 1 194 ? 25.477 -6.947 -10.777 1.00 97.62 194 GLU A C 1
ATOM 1489 O O . GLU A 1 194 ? 24.582 -7.379 -11.493 1.00 97.62 194 GLU A O 1
ATOM 1494 N N . LYS A 1 195 ? 25.287 -6.677 -9.483 1.00 98.12 195 LYS A N 1
ATOM 1495 C CA . LYS A 1 195 ? 23.960 -6.684 -8.850 1.00 98.12 195 LYS A CA 1
ATOM 1496 C C . LYS A 1 195 ? 23.324 -5.290 -8.917 1.00 98.12 195 LYS A C 1
ATOM 1498 O O . LYS A 1 195 ? 24.045 -4.300 -8.839 1.00 98.12 195 LYS A O 1
ATOM 1503 N N . ASP A 1 196 ? 21.992 -5.223 -8.983 1.00 98.06 196 ASP A N 1
ATOM 1504 C CA . ASP A 1 196 ? 21.223 -3.964 -8.918 1.00 98.06 196 ASP A CA 1
ATOM 1505 C C . ASP A 1 196 ? 21.443 -3.249 -7.582 1.00 98.06 196 ASP A C 1
ATOM 1507 O O . ASP A 1 196 ? 21.727 -2.053 -7.534 1.00 98.06 196 ASP A O 1
ATOM 1511 N N . ILE A 1 197 ? 21.372 -4.020 -6.495 1.00 97.25 197 ILE A N 1
ATOM 1512 C CA . ILE A 1 197 ? 21.764 -3.603 -5.153 1.00 97.25 197 ILE A CA 1
ATOM 1513 C C . ILE A 1 197 ? 22.708 -4.648 -4.534 1.00 97.25 197 ILE A C 1
ATOM 1515 O O . ILE A 1 197 ? 22.683 -5.812 -4.936 1.00 97.25 197 ILE A O 1
ATOM 1519 N N . PRO A 1 198 ? 23.562 -4.275 -3.562 1.00 96.44 198 PRO A N 1
ATOM 1520 C CA . PRO A 1 198 ? 24.515 -5.219 -2.969 1.00 96.44 198 PRO A CA 1
ATOM 1521 C C . PRO A 1 198 ? 23.855 -6.362 -2.184 1.00 96.44 198 PRO A C 1
ATOM 1523 O O . PRO A 1 198 ? 24.381 -7.482 -2.174 1.00 96.44 198 PRO A O 1
ATOM 1526 N N . ASP A 1 199 ? 22.739 -6.053 -1.523 1.00 96.12 199 ASP A N 1
ATOM 1527 C CA . ASP A 1 199 ? 22.052 -6.932 -0.582 1.00 96.12 199 ASP A CA 1
ATOM 1528 C C . ASP A 1 199 ? 21.169 -7.966 -1.289 1.00 96.12 199 ASP A C 1
ATOM 1530 O O . ASP A 1 199 ? 20.657 -7.743 -2.384 1.00 96.12 199 ASP A O 1
ATOM 1534 N N . ASP A 1 200 ? 20.983 -9.106 -0.630 1.00 96.69 200 ASP A N 1
ATOM 1535 C CA . ASP A 1 200 ? 20.050 -10.138 -1.066 1.00 96.69 200 ASP A CA 1
ATOM 1536 C C . ASP A 1 200 ? 18.631 -9.762 -0.621 1.00 96.69 200 ASP A C 1
ATOM 1538 O O . ASP A 1 200 ? 18.415 -9.332 0.517 1.00 96.69 200 ASP A O 1
ATOM 1542 N N . GLU A 1 201 ? 17.653 -9.933 -1.506 1.00 97.38 201 GLU A N 1
ATOM 1543 C CA . GLU A 1 201 ? 16.296 -9.441 -1.284 1.00 97.38 201 GLU A CA 1
ATOM 1544 C C . GLU A 1 201 ? 15.316 -10.564 -0.945 1.00 97.38 201 GLU A C 1
ATOM 1546 O O . GLU A 1 201 ? 15.516 -11.732 -1.291 1.00 97.38 201 GLU A O 1
ATOM 1551 N N . ALA A 1 202 ? 14.221 -10.200 -0.273 1.00 96.94 202 ALA A N 1
ATOM 1552 C CA . ALA A 1 202 ? 13.110 -11.097 0.006 1.00 96.94 202 ALA A CA 1
ATOM 1553 C C . ALA A 1 202 ? 11.767 -10.385 -0.202 1.00 96.94 202 ALA A C 1
ATOM 1555 O O . ALA A 1 202 ? 11.473 -9.361 0.418 1.00 96.94 202 ALA A O 1
ATOM 1556 N N . LEU A 1 203 ? 10.930 -10.960 -1.058 1.00 97.50 203 LEU A N 1
ATOM 1557 C CA . LEU A 1 203 ? 9.528 -10.611 -1.213 1.00 97.50 203 LEU A CA 1
ATOM 1558 C C . LEU A 1 203 ? 8.704 -11.430 -0.221 1.00 97.50 203 LEU A C 1
ATOM 1560 O O . LEU A 1 203 ? 8.528 -12.629 -0.410 1.00 97.50 203 LEU A O 1
ATOM 1564 N N . ASP A 1 204 ? 8.215 -10.793 0.840 1.00 96.25 204 ASP A N 1
ATOM 1565 C CA . ASP A 1 204 ? 7.276 -11.399 1.789 1.00 96.25 204 ASP A CA 1
ATOM 1566 C C . ASP A 1 204 ? 5.843 -11.288 1.250 1.00 96.25 204 ASP A C 1
ATOM 1568 O O . ASP A 1 204 ? 5.282 -10.190 1.155 1.00 96.25 204 ASP A O 1
ATOM 1572 N N . PHE A 1 205 ? 5.235 -12.426 0.913 1.00 95.25 205 PHE A N 1
ATOM 1573 C CA . PHE A 1 205 ? 3.909 -12.452 0.298 1.00 95.25 205 PHE A CA 1
ATOM 1574 C C . PHE A 1 205 ? 2.793 -12.028 1.258 1.00 95.25 205 PHE A C 1
ATOM 1576 O O . PHE A 1 205 ? 1.746 -11.567 0.807 1.00 95.25 205 PHE A O 1
ATOM 1583 N N . SER A 1 206 ? 3.006 -12.122 2.574 1.00 90.75 206 SER A N 1
ATOM 1584 C CA . SER A 1 206 ? 2.040 -11.633 3.565 1.00 90.75 206 SER A CA 1
ATOM 1585 C C . SER A 1 206 ? 2.001 -10.102 3.641 1.00 90.75 206 SER A C 1
ATOM 1587 O O . SER A 1 206 ? 0.981 -9.515 4.010 1.00 90.75 206 SER A O 1
ATOM 1589 N N . LEU A 1 207 ? 3.101 -9.441 3.265 1.00 91.12 207 LEU A N 1
ATOM 1590 C CA . LEU A 1 207 ? 3.222 -7.984 3.280 1.00 91.12 207 LEU A CA 1
ATOM 1591 C C . LEU A 1 207 ? 2.851 -7.354 1.937 1.00 91.12 207 LEU A C 1
ATOM 1593 O O . LEU A 1 207 ? 2.160 -6.332 1.901 1.00 91.12 207 LEU A O 1
ATOM 1597 N N . TYR A 1 208 ? 3.312 -7.967 0.850 1.00 93.62 208 TYR A N 1
ATOM 1598 C CA . TYR A 1 208 ? 3.302 -7.366 -0.482 1.00 93.62 208 TYR A CA 1
ATOM 1599 C C . TYR A 1 208 ? 2.442 -8.130 -1.494 1.00 93.62 208 TYR A C 1
ATOM 1601 O O . TYR A 1 208 ? 2.239 -7.660 -2.610 1.00 93.62 208 TYR A O 1
ATOM 1609 N N . GLY A 1 209 ? 1.910 -9.299 -1.130 1.00 94.25 209 GLY A N 1
ATOM 1610 C CA . GLY A 1 209 ? 1.316 -10.199 -2.111 1.00 94.25 209 GLY A CA 1
ATOM 1611 C C . GLY A 1 209 ? 2.352 -10.686 -3.129 1.00 94.25 209 GLY A C 1
ATOM 1612 O O . GLY A 1 209 ? 3.553 -10.645 -2.891 1.00 94.25 209 GLY A O 1
ATOM 1613 N N . HIS A 1 210 ? 1.867 -11.154 -4.269 1.00 96.75 210 HIS A N 1
ATOM 1614 C CA . HIS A 1 210 ? 2.618 -11.860 -5.303 1.00 96.75 210 HIS A CA 1
ATOM 1615 C C . HIS A 1 210 ? 2.915 -11.002 -6.538 1.00 96.75 210 HIS A C 1
ATOM 1617 O O . HIS A 1 210 ? 3.385 -11.526 -7.540 1.00 96.75 210 HIS A O 1
ATOM 1623 N N . GLU A 1 211 ? 2.638 -9.699 -6.506 1.00 97.69 211 GLU A N 1
ATOM 1624 C CA . GLU A 1 211 ? 2.950 -8.793 -7.613 1.00 97.69 211 GLU A CA 1
ATOM 1625 C C . GLU A 1 211 ? 3.470 -7.462 -7.072 1.00 97.69 211 GLU A C 1
ATOM 1627 O O . GLU A 1 211 ? 2.790 -6.807 -6.279 1.00 97.69 211 GLU A O 1
ATOM 1632 N N . VAL A 1 212 ? 4.679 -7.083 -7.490 1.00 97.94 212 VAL A N 1
ATOM 1633 C CA . VAL A 1 212 ? 5.407 -5.918 -6.975 1.00 97.94 212 VAL A CA 1
ATOM 1634 C C . VAL A 1 212 ? 6.120 -5.146 -8.081 1.00 97.94 212 VAL A C 1
ATOM 1636 O O . VAL A 1 212 ? 6.560 -5.713 -9.081 1.00 97.94 212 VAL A O 1
ATOM 1639 N N . TRP A 1 213 ? 6.289 -3.841 -7.859 1.00 98.31 213 TRP A N 1
ATOM 1640 C CA . TRP A 1 213 ? 7.015 -2.936 -8.752 1.00 98.31 213 TRP A CA 1
ATOM 1641 C C . TRP A 1 213 ? 8.247 -2.372 -8.066 1.00 98.31 213 TRP A C 1
ATOM 1643 O O . TRP A 1 213 ? 8.164 -1.851 -6.952 1.00 98.31 213 TRP A O 1
ATOM 1653 N N . ARG A 1 214 ? 9.384 -2.435 -8.753 1.00 95.44 214 ARG A N 1
ATOM 1654 C CA . ARG A 1 214 ? 10.688 -2.026 -8.240 1.00 95.44 214 ARG A CA 1
ATOM 1655 C C . ARG A 1 214 ? 11.405 -1.087 -9.194 1.00 95.44 214 ARG A C 1
ATOM 1657 O O . ARG A 1 214 ? 11.369 -1.272 -10.408 1.00 95.44 214 ARG A O 1
ATOM 1664 N N . VAL A 1 215 ? 12.079 -0.093 -8.625 1.00 96.88 215 VAL A N 1
ATOM 1665 C CA . VAL A 1 215 ? 13.001 0.793 -9.342 1.00 96.88 215 VAL A CA 1
ATOM 1666 C C . VAL A 1 215 ? 14.427 0.327 -9.074 1.00 96.88 215 VAL A C 1
ATOM 1668 O O . VAL A 1 215 ? 14.760 -0.058 -7.954 1.00 96.88 215 VAL A O 1
ATOM 1671 N N . ALA A 1 216 ? 15.259 0.361 -10.107 1.00 97.19 216 ALA A N 1
ATOM 1672 C CA . ALA A 1 216 ? 16.673 0.037 -10.006 1.00 97.19 216 ALA A CA 1
ATOM 1673 C C . ALA A 1 216 ? 17.407 0.861 -8.951 1.00 97.19 216 ALA A C 1
ATOM 1675 O O . ALA A 1 216 ? 17.248 2.082 -8.877 1.00 97.19 216 ALA A O 1
ATOM 1676 N N . GLY A 1 217 ? 18.221 0.175 -8.150 1.00 95.88 217 GLY A N 1
ATOM 1677 C CA . GLY A 1 217 ? 19.038 0.774 -7.099 1.00 95.88 217 GLY A CA 1
ATOM 1678 C C . GLY A 1 217 ? 18.278 1.190 -5.831 1.00 95.88 217 GLY A C 1
ATOM 1679 O O . GLY A 1 217 ? 18.911 1.687 -4.900 1.00 95.88 217 GLY A O 1
ATOM 1680 N N . ASP A 1 218 ? 16.955 1.001 -5.756 1.00 93.75 218 ASP A N 1
ATOM 1681 C CA . ASP A 1 218 ? 16.158 1.294 -4.558 1.00 93.75 218 ASP A CA 1
ATOM 1682 C C . ASP A 1 218 ? 15.598 0.004 -3.956 1.00 93.75 218 ASP A C 1
ATOM 1684 O O . ASP A 1 218 ? 14.712 -0.572 -4.571 1.00 93.75 218 ASP A O 1
ATOM 1688 N N . PRO A 1 219 ? 16.012 -0.429 -2.749 1.00 90.81 219 PRO A N 1
ATOM 1689 C CA . PRO A 1 219 ? 15.542 -1.671 -2.131 1.00 90.81 219 PRO A CA 1
ATOM 1690 C C . PRO A 1 219 ? 14.017 -1.723 -1.873 1.00 90.81 219 PRO A C 1
ATOM 1692 O O . PRO A 1 219 ? 13.465 -2.783 -1.583 1.00 90.81 219 PRO A O 1
ATOM 1695 N N . THR A 1 220 ? 13.313 -0.594 -1.956 1.00 91.44 220 THR A N 1
ATOM 1696 C CA . THR A 1 220 ? 11.894 -0.475 -1.601 1.00 91.44 220 THR A CA 1
ATOM 1697 C C . THR A 1 220 ? 10.984 -0.779 -2.792 1.00 91.44 220 THR A C 1
ATOM 1699 O O . THR A 1 220 ? 11.179 -0.251 -3.887 1.00 91.44 220 THR A O 1
ATOM 1702 N N . TYR A 1 221 ? 9.927 -1.566 -2.581 1.00 94.50 221 TYR A N 1
ATOM 1703 C CA . TYR A 1 221 ? 8.854 -1.688 -3.572 1.00 94.50 221 TYR A CA 1
ATOM 1704 C C . TYR A 1 221 ? 8.072 -0.372 -3.689 1.00 94.50 221 TYR A C 1
ATOM 1706 O O . TYR A 1 221 ? 7.748 0.260 -2.683 1.00 94.50 221 TYR A O 1
ATOM 1714 N N . LEU A 1 222 ? 7.739 0.029 -4.918 1.00 94.19 222 LEU A N 1
ATOM 1715 C CA . LEU A 1 222 ? 6.853 1.165 -5.185 1.00 94.19 222 LEU A CA 1
ATOM 1716 C C . LEU A 1 222 ? 5.429 0.878 -4.715 1.00 94.19 222 LEU A C 1
ATOM 1718 O O . LEU A 1 222 ? 4.800 1.719 -4.083 1.00 94.19 222 LEU A O 1
ATOM 1722 N N . THR A 1 223 ? 4.917 -0.295 -5.082 1.00 94.88 223 THR A N 1
ATOM 1723 C CA . THR A 1 223 ? 3.562 -0.743 -4.774 1.00 94.88 223 THR A CA 1
ATOM 1724 C C . THR A 1 223 ? 3.507 -2.278 -4.817 1.00 94.88 223 THR A C 1
ATOM 1726 O O . THR A 1 223 ? 4.267 -2.874 -5.588 1.00 94.88 223 THR A O 1
ATOM 1729 N N . PRO A 1 224 ? 2.642 -2.925 -4.014 1.00 92.62 224 PRO A N 1
ATOM 1730 C CA . PRO A 1 224 ? 1.928 -2.353 -2.869 1.00 92.62 224 PRO A CA 1
ATOM 1731 C C . PRO A 1 224 ? 2.845 -1.913 -1.724 1.00 92.62 224 PRO A C 1
ATOM 1733 O O . PRO A 1 224 ? 3.825 -2.564 -1.400 1.00 92.62 224 PRO A O 1
ATOM 1736 N N . SER A 1 225 ? 2.466 -0.838 -1.045 1.00 88.94 225 SER A N 1
ATOM 1737 C CA . SER A 1 225 ? 3.020 -0.423 0.240 1.00 88.94 225 SER A CA 1
ATOM 1738 C C . SER A 1 225 ? 2.234 -1.077 1.380 1.00 88.94 225 SER A C 1
ATOM 1740 O O . SER A 1 225 ? 1.000 -1.129 1.306 1.00 88.94 225 SER A O 1
ATOM 1742 N N . PRO A 1 226 ? 2.898 -1.503 2.473 1.00 88.19 226 PRO A N 1
ATOM 1743 C CA . PRO A 1 226 ? 2.212 -1.968 3.669 1.00 88.19 226 PRO A CA 1
ATOM 1744 C C . PRO A 1 226 ? 1.287 -0.894 4.248 1.00 88.19 226 PRO A C 1
ATOM 1746 O O . PRO A 1 226 ? 1.647 0.288 4.324 1.00 88.19 226 PRO A O 1
ATOM 1749 N N . GLY A 1 227 ? 0.097 -1.303 4.684 1.00 89.12 227 GLY A N 1
ATOM 1750 C CA . GLY A 1 227 ? -0.943 -0.385 5.135 1.00 89.12 227 GLY A CA 1
ATOM 1751 C C . GLY A 1 227 ? -2.106 -1.076 5.840 1.00 89.12 227 GLY A C 1
ATOM 1752 O O . GLY A 1 227 ? -2.281 -2.292 5.763 1.00 89.12 227 GLY A O 1
ATOM 1753 N N . GLY A 1 228 ? -2.907 -0.285 6.553 1.00 90.94 228 GLY A N 1
ATOM 1754 C CA . GLY A 1 228 ? -4.092 -0.768 7.249 1.00 90.94 228 GLY A CA 1
ATOM 1755 C C . GLY A 1 228 ? -5.190 -1.249 6.297 1.00 90.94 228 GLY A C 1
ATOM 1756 O O . GLY A 1 228 ? -5.189 -0.979 5.098 1.00 90.94 228 GLY A O 1
ATOM 1757 N N . ALA A 1 229 ? -6.178 -1.936 6.864 1.00 91.50 229 ALA A N 1
ATOM 1758 C CA . ALA A 1 229 ? -7.422 -2.302 6.197 1.00 91.50 229 ALA A CA 1
ATOM 1759 C C . ALA A 1 229 ? -8.249 -1.074 5.774 1.00 91.50 229 ALA A C 1
ATOM 1761 O O . ALA A 1 229 ? -9.072 -1.187 4.868 1.00 91.50 229 ALA A O 1
ATOM 1762 N N . PHE A 1 230 ? -8.017 0.063 6.431 1.00 93.19 230 PHE A N 1
ATOM 1763 C CA . PHE A 1 230 ? -8.615 1.375 6.201 1.00 93.19 230 PHE A CA 1
ATOM 1764 C C . PHE A 1 230 ? -7.538 2.463 6.318 1.00 93.19 230 PHE A C 1
ATOM 1766 O O . PHE A 1 230 ? -6.461 2.233 6.875 1.00 93.19 230 PHE A O 1
ATOM 1773 N N . GLY A 1 231 ? -7.825 3.656 5.792 1.00 92.31 231 GLY A N 1
ATOM 1774 C CA . GLY A 1 231 ? -6.878 4.775 5.792 1.00 92.31 231 GLY A CA 1
ATOM 1775 C C . GLY A 1 231 ? -6.709 5.431 7.167 1.00 92.31 231 GLY A C 1
ATOM 1776 O O . GLY A 1 231 ? -7.390 5.089 8.134 1.00 92.31 231 GLY A O 1
ATOM 1777 N N . LEU A 1 232 ? -5.817 6.423 7.260 1.00 93.25 232 LEU A N 1
ATOM 1778 C CA . LEU A 1 232 ? -5.746 7.314 8.423 1.00 93.25 232 LEU A CA 1
ATOM 1779 C C . LEU A 1 232 ? -6.763 8.455 8.255 1.00 93.25 232 LEU A C 1
ATOM 1781 O O . LEU A 1 232 ? -6.461 9.517 7.699 1.00 93.25 232 LEU A O 1
ATOM 1785 N N . ASP A 1 233 ? -7.995 8.217 8.701 1.00 91.81 233 ASP A N 1
ATOM 1786 C CA . ASP A 1 233 ? -9.080 9.196 8.676 1.00 91.81 233 ASP A CA 1
ATOM 1787 C C . ASP A 1 233 ? -10.056 8.998 9.844 1.00 91.81 233 ASP A C 1
ATOM 1789 O O . ASP A 1 233 ? -10.976 8.182 9.805 1.00 91.81 233 ASP A O 1
ATOM 1793 N N . LEU A 1 234 ? -9.904 9.821 10.883 1.00 92.56 234 LEU A N 1
ATOM 1794 C CA . LEU A 1 234 ? -10.769 9.767 12.062 1.00 92.56 234 LEU A CA 1
ATOM 1795 C C . LEU A 1 234 ? -12.174 10.358 11.838 1.00 92.56 234 LEU A C 1
ATOM 1797 O O . LEU A 1 234 ? -12.983 10.349 12.772 1.00 92.56 234 LEU A O 1
ATOM 1801 N N . ARG A 1 235 ? -12.447 10.945 10.663 1.00 90.88 235 ARG A N 1
ATOM 1802 C CA . ARG A 1 235 ? -13.791 11.399 10.264 1.00 90.88 235 ARG A CA 1
ATOM 1803 C C . ARG A 1 235 ? -14.573 10.285 9.576 1.00 90.88 235 ARG A C 1
ATOM 1805 O O . ARG A 1 235 ? -15.802 10.323 9.585 1.00 90.88 235 ARG A O 1
ATOM 1812 N N . ALA A 1 236 ? -13.871 9.316 8.993 1.00 92.94 236 ALA A N 1
ATOM 1813 C CA . ALA A 1 236 ? -14.470 8.090 8.497 1.00 92.94 236 ALA A CA 1
ATOM 1814 C C . ALA A 1 236 ? -14.908 7.192 9.665 1.00 92.94 236 ALA A C 1
ATOM 1816 O O . ALA A 1 236 ? -14.495 7.383 10.812 1.00 92.94 236 ALA A O 1
ATOM 1817 N N . ALA A 1 237 ? -15.768 6.218 9.369 1.00 94.75 237 ALA A N 1
ATOM 1818 C CA . ALA A 1 237 ? -16.281 5.278 10.358 1.00 94.75 237 ALA A CA 1
ATOM 1819 C C . ALA A 1 237 ? -16.370 3.857 9.775 1.00 94.75 237 ALA A C 1
ATOM 1821 O O . ALA A 1 237 ? -17.455 3.294 9.584 1.00 94.75 237 ALA A O 1
ATOM 1822 N N . GLU A 1 238 ? -15.201 3.321 9.419 1.00 95.75 238 GLU A N 1
ATOM 1823 C CA . GLU A 1 238 ? -15.041 2.051 8.696 1.00 95.75 238 GLU A CA 1
ATOM 1824 C C . GLU A 1 238 ? -15.019 0.825 9.623 1.00 95.75 238 GLU A C 1
ATOM 1826 O O . GLU A 1 238 ? -15.139 -0.307 9.156 1.00 95.75 238 GLU A O 1
ATOM 1831 N N . ALA A 1 239 ? -14.942 1.043 10.939 1.00 97.69 239 ALA A N 1
ATOM 1832 C CA . ALA A 1 239 ? -15.097 0.010 11.954 1.00 97.69 239 ALA A CA 1
ATOM 1833 C C . ALA A 1 239 ? -1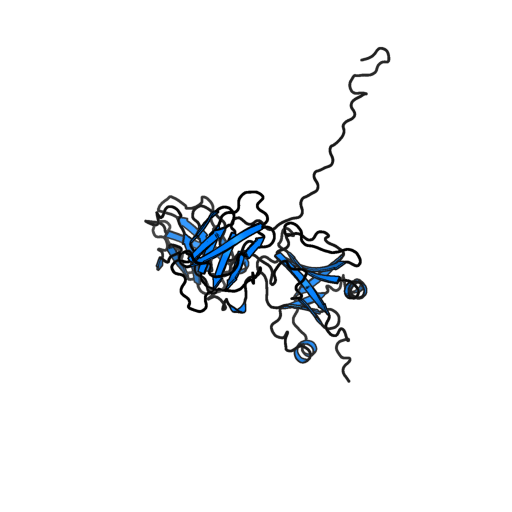6.473 0.091 12.626 1.00 97.69 239 ALA A C 1
ATOM 1835 O O . ALA A 1 239 ? -17.060 1.166 12.773 1.00 97.69 239 ALA A O 1
ATOM 1836 N N . THR A 1 240 ? -16.994 -1.057 13.053 1.00 97.81 240 THR A N 1
ATOM 1837 C CA . THR A 1 240 ? -18.298 -1.161 13.717 1.00 97.81 240 THR A CA 1
ATOM 1838 C C . THR A 1 240 ? -18.199 -2.037 14.954 1.00 97.81 240 THR A C 1
ATOM 1840 O O . THR A 1 240 ? -17.732 -3.166 14.872 1.00 97.81 240 THR A O 1
ATOM 1843 N N . TRP A 1 241 ? -18.652 -1.535 16.096 1.00 97.62 241 TRP A N 1
ATOM 1844 C CA . TRP A 1 241 ? -18.869 -2.325 17.299 1.00 97.62 241 TRP A CA 1
ATOM 1845 C C . TRP A 1 241 ? -20.238 -3.001 17.233 1.00 97.62 241 TRP A C 1
ATOM 1847 O O . TRP A 1 241 ? -21.249 -2.325 17.035 1.00 97.62 241 TRP A O 1
ATOM 1857 N N . ILE A 1 242 ? -20.277 -4.315 17.446 1.00 95.31 242 ILE A N 1
ATOM 1858 C CA . ILE A 1 242 ? -21.490 -5.133 17.474 1.00 95.31 242 ILE A CA 1
ATOM 1859 C C . ILE A 1 242 ? -21.545 -5.979 18.753 1.00 95.31 242 ILE A C 1
ATOM 1861 O O . ILE A 1 242 ? -20.538 -6.522 19.211 1.00 95.31 242 ILE A O 1
ATOM 1865 N N . GLY A 1 243 ? -22.746 -6.122 19.320 1.00 90.12 243 GLY A N 1
ATOM 1866 C CA . GLY A 1 243 ? -22.951 -6.938 20.519 1.00 90.12 243 GLY A CA 1
ATOM 1867 C C . GLY A 1 243 ? -22.160 -6.428 21.728 1.00 90.12 243 GLY A C 1
ATOM 1868 O O . GLY A 1 243 ? -21.984 -5.221 21.907 1.00 90.12 243 GLY A O 1
ATOM 1869 N N . ASP A 1 244 ? -21.696 -7.357 22.563 1.00 89.00 244 ASP A N 1
ATOM 1870 C CA . ASP A 1 244 ? -21.119 -7.022 23.870 1.00 89.00 244 ASP A CA 1
ATOM 1871 C C . ASP A 1 244 ? -19.643 -6.621 23.813 1.00 89.00 244 ASP A C 1
ATOM 1873 O O . ASP A 1 244 ? -19.201 -5.806 24.620 1.00 89.00 244 ASP A O 1
ATOM 1877 N N . ASP A 1 245 ? -18.865 -7.212 22.903 1.00 94.00 245 ASP A N 1
ATOM 1878 C CA . ASP A 1 245 ? -17.405 -7.067 22.891 1.00 94.00 245 ASP A CA 1
ATOM 1879 C C . ASP A 1 245 ? -16.747 -7.313 21.526 1.00 94.00 245 ASP A C 1
ATOM 1881 O O . ASP A 1 245 ? -15.554 -7.610 21.473 1.00 94.00 245 ASP A O 1
ATOM 1885 N N . THR A 1 246 ? -17.503 -7.222 20.428 1.00 96.81 246 THR A N 1
ATOM 1886 C CA . THR A 1 246 ? -17.000 -7.532 19.082 1.00 96.81 246 THR A CA 1
ATOM 1887 C C . THR A 1 246 ? -16.912 -6.275 18.223 1.00 96.81 246 THR A C 1
ATOM 1889 O O . THR A 1 246 ? -17.837 -5.470 18.180 1.00 96.81 246 THR A O 1
ATOM 1892 N N . VAL A 1 247 ? -15.803 -6.112 17.508 1.00 97.88 247 VAL A N 1
ATOM 1893 C CA . VAL A 1 247 ? -15.599 -5.066 16.504 1.00 97.88 247 VAL A CA 1
ATOM 1894 C C . VAL A 1 247 ? -15.306 -5.706 15.160 1.00 97.88 247 VAL A C 1
ATOM 1896 O O . VAL A 1 247 ? -14.557 -6.675 15.076 1.00 97.88 247 VAL A O 1
ATOM 1899 N N . VAL A 1 248 ? -15.905 -5.155 14.110 1.00 97.81 248 VAL A N 1
ATOM 1900 C CA . VAL A 1 248 ? -15.788 -5.639 12.738 1.00 97.81 248 VAL A CA 1
ATOM 1901 C C . VAL A 1 248 ? -15.401 -4.521 11.780 1.00 97.81 248 VAL A C 1
ATOM 1903 O O . VAL A 1 248 ? -15.801 -3.368 11.965 1.00 97.81 248 VAL A O 1
ATOM 1906 N N . TRP A 1 249 ? -14.665 -4.864 10.728 1.00 96.50 249 TRP A N 1
ATOM 1907 C CA . TRP A 1 249 ? -14.410 -3.988 9.580 1.00 96.50 249 TRP A CA 1
ATOM 1908 C C . TRP A 1 249 ? -14.113 -4.799 8.317 1.00 96.50 249 TRP A C 1
ATOM 1910 O O . TRP A 1 249 ? -13.860 -6.004 8.362 1.00 96.50 249 TRP A O 1
ATOM 1920 N N . ALA A 1 250 ? -14.158 -4.138 7.162 1.00 91.81 250 ALA A N 1
ATOM 1921 C CA . ALA A 1 250 ? -13.965 -4.798 5.879 1.00 91.81 250 ALA A CA 1
ATOM 1922 C C . ALA A 1 250 ? -12.487 -5.146 5.617 1.00 91.81 250 ALA A C 1
ATOM 1924 O O . ALA A 1 250 ? -11.644 -4.275 5.396 1.00 91.81 250 ALA A O 1
ATOM 1925 N N . GLY A 1 251 ? -12.216 -6.451 5.559 1.00 85.06 251 GLY A N 1
ATOM 1926 C CA . GLY A 1 251 ? -10.953 -7.089 5.194 1.00 85.06 251 GLY A CA 1
ATOM 1927 C C . GLY A 1 251 ? -9.740 -6.734 6.062 1.00 85.06 251 GLY A C 1
ATOM 1928 O O . GLY A 1 251 ? -9.834 -6.087 7.098 1.00 85.06 251 GLY A O 1
ATOM 1929 N N . GLU A 1 252 ? -8.564 -7.077 5.542 1.00 85.00 252 GLU A N 1
ATOM 1930 C CA . GLU A 1 252 ? -7.304 -7.036 6.292 1.00 85.00 252 GLU A CA 1
ATOM 1931 C C . GLU A 1 252 ? -6.347 -5.946 5.787 1.00 85.00 252 GLU A C 1
ATOM 1933 O O . GLU A 1 252 ? -6.574 -5.358 4.725 1.00 85.00 252 GLU A O 1
ATOM 1938 N N . GLY A 1 253 ? -5.341 -5.621 6.598 1.00 87.00 253 GLY A N 1
ATOM 1939 C CA . GLY A 1 253 ? -4.214 -4.765 6.221 1.00 87.00 253 GLY A CA 1
ATOM 1940 C C . GLY A 1 253 ? -2.931 -5.592 6.200 1.00 87.00 253 GLY A C 1
ATOM 1941 O O . GLY A 1 253 ? -2.876 -6.639 6.843 1.00 87.00 253 GLY A O 1
ATOM 1942 N N . SER A 1 254 ? -1.905 -5.120 5.501 1.00 88.75 254 SER A N 1
ATOM 1943 C CA . SER A 1 254 ? -0.603 -5.781 5.426 1.00 88.75 254 SER A CA 1
ATOM 1944 C C . SER A 1 254 ? 0.433 -5.074 6.301 1.00 88.75 254 SER A C 1
ATOM 1946 O O . SER A 1 254 ? 0.397 -3.856 6.491 1.00 88.75 254 SER A O 1
ATOM 1948 N N . GLY A 1 255 ? 1.335 -5.848 6.909 1.00 88.75 255 GLY A N 1
ATOM 1949 C CA . GLY A 1 255 ? 2.295 -5.330 7.894 1.00 88.75 255 GLY A CA 1
ATOM 1950 C C . GLY A 1 255 ? 1.669 -4.888 9.219 1.00 88.75 255 GLY A C 1
ATOM 1951 O O . GLY A 1 255 ? 2.328 -4.228 10.020 1.00 88.75 255 GLY A O 1
ATOM 1952 N N . VAL A 1 256 ? 0.403 -5.239 9.470 1.00 92.50 256 VAL A N 1
ATOM 1953 C CA . VAL A 1 256 ? -0.285 -4.925 10.724 1.00 92.50 256 VAL A CA 1
ATOM 1954 C C . VAL A 1 256 ? 0.133 -5.924 11.803 1.00 92.50 256 VAL A C 1
ATOM 1956 O O . VAL A 1 256 ? -0.281 -7.078 11.788 1.00 92.50 256 VAL A O 1
ATOM 1959 N N . ALA A 1 257 ? 0.914 -5.458 12.773 1.00 92.81 257 ALA A N 1
ATOM 1960 C CA . ALA A 1 257 ? 1.354 -6.246 13.922 1.00 92.81 257 ALA A CA 1
ATOM 1961 C C . ALA A 1 257 ? 0.379 -6.175 15.108 1.00 92.81 257 ALA A C 1
ATOM 1963 O O . ALA A 1 257 ? 0.379 -7.057 15.966 1.00 92.81 257 ALA A O 1
ATOM 1964 N N . SER A 1 258 ? -0.442 -5.122 15.197 1.00 93.25 258 SER A N 1
ATOM 1965 C CA . SER A 1 258 ? -1.460 -5.012 16.248 1.00 93.25 258 SER A CA 1
ATOM 1966 C C . SER A 1 258 ? -2.668 -4.175 15.837 1.00 93.25 258 SER A C 1
ATOM 1968 O O . SER A 1 258 ? -2.556 -3.244 15.034 1.00 93.25 258 SER A O 1
ATOM 1970 N N . GLN A 1 259 ? -3.824 -4.503 16.420 1.00 95.75 259 GLN A N 1
ATOM 1971 C CA . GLN A 1 259 ? -5.064 -3.740 16.308 1.00 95.75 259 GLN A CA 1
ATOM 1972 C C . GLN A 1 259 ? -5.606 -3.400 17.698 1.00 95.75 259 GLN A C 1
ATOM 1974 O O . GLN A 1 259 ? -5.531 -4.205 18.632 1.00 95.75 259 GLN A O 1
ATOM 1979 N N . GLN A 1 260 ? -6.126 -2.187 17.857 1.00 96.62 260 GLN A N 1
ATOM 1980 C CA . GLN A 1 260 ? -6.593 -1.672 19.144 1.00 96.62 260 GLN A CA 1
ATOM 1981 C C . GLN A 1 260 ? -7.821 -0.779 18.958 1.00 96.62 260 GLN A C 1
ATOM 1983 O O . GLN A 1 260 ? -8.087 -0.273 17.867 1.00 96.62 260 GLN A O 1
ATOM 1988 N N . LEU A 1 261 ? -8.551 -0.558 20.050 1.00 96.94 261 LEU A N 1
ATOM 1989 C CA . LEU A 1 261 ? -9.521 0.527 20.154 1.00 96.94 261 LEU A CA 1
ATOM 1990 C C . LEU A 1 261 ? -8.969 1.593 21.077 1.00 96.94 261 LEU A C 1
ATOM 1992 O O . LEU A 1 261 ? -8.866 1.358 22.277 1.00 96.94 261 LEU A O 1
ATOM 1996 N N . VAL A 1 262 ? -8.656 2.757 20.530 1.00 95.62 262 VAL A N 1
ATOM 1997 C CA . VAL A 1 262 ? -8.312 3.944 21.307 1.00 95.62 262 VAL A CA 1
ATOM 1998 C C . VAL A 1 262 ? -9.600 4.685 21.650 1.00 95.62 262 VAL A C 1
ATOM 2000 O O . VAL A 1 262 ? -10.478 4.844 20.800 1.00 95.62 262 VAL A O 1
ATOM 2003 N N . TYR A 1 263 ? -9.727 5.139 22.894 1.00 92.06 263 TYR A N 1
ATOM 2004 C CA . TYR A 1 263 ? -10.833 5.978 23.330 1.00 92.06 263 TYR A CA 1
ATOM 2005 C C . TYR A 1 263 ? -10.343 7.198 24.108 1.00 92.06 263 TYR A C 1
ATOM 2007 O O . TYR A 1 263 ? -9.429 7.112 24.930 1.00 92.06 263 TYR A O 1
ATOM 2015 N N . ALA A 1 264 ? -10.989 8.337 23.858 1.00 84.75 264 ALA A N 1
ATOM 2016 C CA . ALA A 1 264 ? -10.756 9.584 24.579 1.00 84.75 264 ALA A CA 1
ATOM 2017 C C . ALA A 1 264 ? -12.071 10.153 25.114 1.00 84.75 264 ALA A C 1
ATOM 2019 O O . ALA A 1 264 ? -13.071 10.238 24.397 1.00 84.75 264 ALA A O 1
ATOM 2020 N N . THR A 1 265 ? -12.057 10.525 26.395 1.00 71.00 265 THR A N 1
ATOM 2021 C CA . THR A 1 265 ? -13.196 11.126 27.102 1.00 71.00 265 THR A CA 1
ATOM 2022 C C . THR A 1 265 ? -13.237 12.649 26.968 1.00 71.00 265 THR A C 1
ATOM 2024 O O . THR A 1 265 ? -14.310 13.224 27.114 1.00 71.00 265 THR A O 1
ATOM 2027 N N . GLU A 1 266 ? -12.098 13.292 26.679 1.00 61.00 266 GLU A N 1
ATOM 2028 C CA . GLU A 1 266 ? -11.948 14.743 26.506 1.00 61.00 266 GLU A CA 1
ATOM 2029 C C . GLU A 1 266 ? -10.885 15.044 25.428 1.00 61.00 266 GLU A C 1
ATOM 2031 O O . GLU A 1 266 ? -9.902 14.312 25.314 1.00 61.00 266 GLU A O 1
ATOM 2036 N N . GLY A 1 267 ? -11.078 16.121 24.656 1.00 65.69 267 GLY A N 1
ATOM 2037 C CA . GLY A 1 267 ? -10.154 16.572 23.605 1.00 65.69 267 GLY A CA 1
ATOM 2038 C C . GLY A 1 267 ? -10.406 15.979 22.210 1.00 65.69 267 GLY A C 1
ATOM 2039 O O . GLY A 1 267 ? -10.950 14.885 22.053 1.00 65.69 267 GLY A O 1
ATOM 2040 N N . ASP A 1 268 ? -9.991 16.716 21.176 1.00 72.19 268 ASP A N 1
ATOM 2041 C CA . ASP A 1 268 ? -10.037 16.250 19.790 1.00 72.19 268 ASP A CA 1
ATOM 2042 C C . ASP A 1 268 ? -8.806 15.379 19.505 1.00 72.19 268 ASP A C 1
ATOM 2044 O O . ASP A 1 268 ? -7.733 15.888 19.189 1.00 72.19 268 ASP A O 1
ATOM 2048 N N . LEU A 1 269 ? -8.949 14.051 19.597 1.00 86.62 269 LEU A N 1
ATOM 2049 C CA . LEU A 1 269 ? -7.968 13.141 18.996 1.00 86.62 269 LEU A CA 1
ATOM 2050 C C . LEU A 1 269 ? -7.898 13.417 17.488 1.00 86.62 269 LEU A C 1
ATOM 2052 O O . LEU A 1 269 ? -8.904 13.292 16.771 1.00 86.62 269 LEU A O 1
ATOM 2056 N N . THR A 1 270 ? -6.706 13.778 17.026 1.00 90.38 270 THR A N 1
ATOM 2057 C CA . THR A 1 270 ? -6.380 14.104 15.635 1.00 90.38 270 THR A CA 1
ATOM 2058 C C . THR A 1 270 ? -5.186 13.275 15.166 1.00 90.38 270 THR A C 1
ATOM 2060 O O . THR A 1 270 ? -4.538 12.582 15.952 1.00 90.38 27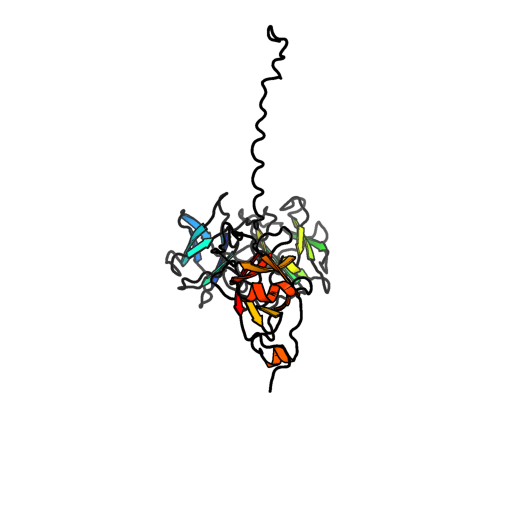0 THR A O 1
ATOM 2063 N N . ILE A 1 271 ? -4.927 13.313 13.859 1.00 91.31 271 ILE A N 1
ATOM 2064 C CA . ILE A 1 271 ? -3.722 12.743 13.257 1.00 91.31 271 ILE A CA 1
ATOM 2065 C C . ILE A 1 271 ? -2.822 13.901 12.846 1.00 91.31 271 ILE A C 1
ATOM 2067 O O . ILE A 1 271 ? -3.266 14.794 12.124 1.00 91.31 271 ILE A O 1
ATOM 2071 N N . GLU A 1 272 ? -1.569 13.854 13.277 1.00 89.94 272 GLU A N 1
ATOM 2072 C CA . GLU A 1 272 ? -0.517 14.788 12.892 1.00 89.94 272 GLU A CA 1
ATOM 2073 C C . GLU A 1 272 ? 0.711 13.989 12.466 1.00 89.94 272 GLU A C 1
ATOM 2075 O O . GLU A 1 272 ? 1.175 13.110 13.193 1.00 89.94 272 GLU A O 1
ATOM 2080 N N . ASN A 1 273 ? 1.227 14.278 11.270 1.00 87.12 273 ASN A N 1
ATOM 2081 C CA . ASN A 1 273 ? 2.400 13.612 10.701 1.00 87.12 273 ASN A CA 1
ATOM 2082 C C . ASN A 1 273 ? 2.300 12.072 10.724 1.00 87.12 273 ASN A C 1
ATOM 2084 O O . ASN A 1 273 ? 3.255 11.384 11.077 1.00 87.12 273 ASN A O 1
ATOM 2088 N N . GLY A 1 274 ? 1.121 11.529 10.406 1.00 89.25 274 GLY A N 1
ATOM 2089 C CA . GLY A 1 274 ? 0.880 10.082 10.397 1.00 89.25 274 GLY A CA 1
ATOM 2090 C C . GLY A 1 274 ? 0.727 9.420 11.769 1.00 89.25 274 GLY A C 1
ATOM 2091 O O . GLY A 1 274 ? 0.576 8.204 11.831 1.00 89.25 274 GLY A O 1
ATOM 2092 N N . ALA A 1 275 ? 0.736 10.177 12.868 1.00 91.50 275 ALA A N 1
ATOM 2093 C CA . ALA A 1 275 ? 0.571 9.655 14.223 1.00 91.50 275 ALA A CA 1
ATOM 2094 C C . ALA A 1 275 ? -0.654 10.261 14.918 1.00 91.50 275 ALA A C 1
ATOM 2096 O O . ALA A 1 275 ? -1.060 11.383 14.620 1.00 91.50 275 ALA A O 1
ATOM 2097 N N . LEU A 1 276 ? -1.236 9.539 15.880 1.00 91.69 276 LEU A N 1
ATOM 2098 C CA . LEU A 1 276 ? -2.246 10.126 16.761 1.00 91.69 276 LEU A CA 1
ATOM 2099 C C . LEU A 1 276 ? -1.603 11.192 17.655 1.00 91.69 276 LEU A C 1
ATOM 2101 O O . LEU A 1 276 ? -0.496 10.994 18.167 1.00 91.69 276 LEU A O 1
ATOM 2105 N N . THR A 1 277 ? -2.296 12.307 17.887 1.00 89.75 277 THR A N 1
ATOM 2106 C CA . THR A 1 277 ? -1.822 13.370 18.791 1.00 89.75 277 THR A CA 1
ATOM 2107 C C . THR A 1 277 ? -1.717 12.909 20.243 1.00 89.75 277 THR A C 1
ATOM 2109 O O . THR A 1 277 ? -0.775 13.300 20.935 1.00 89.75 277 THR A O 1
ATOM 2112 N N . ASP A 1 278 ? -2.558 11.963 20.656 1.00 85.75 278 ASP A N 1
ATOM 2113 C CA . ASP A 1 278 ? -2.470 11.239 21.924 1.00 85.75 278 ASP A CA 1
ATOM 2114 C C . ASP A 1 278 ? -2.764 9.745 21.689 1.00 85.75 278 ASP A C 1
ATOM 2116 O O . ASP A 1 278 ? -3.572 9.380 20.837 1.00 85.75 278 ASP A O 1
ATOM 2120 N N . GLU A 1 279 ? -2.083 8.880 22.431 1.00 81.81 279 GLU A N 1
ATOM 2121 C CA . GLU A 1 279 ? -2.305 7.431 22.419 1.00 81.81 279 GLU A CA 1
ATOM 2122 C C . GLU A 1 279 ? -3.535 7.030 23.258 1.00 81.81 279 GLU A C 1
ATOM 2124 O O . GLU A 1 279 ? -4.074 5.934 23.100 1.00 81.81 279 GLU A O 1
ATOM 2129 N N . GLY A 1 280 ? -4.022 7.941 24.109 1.00 77.69 280 GLY A N 1
ATOM 2130 C CA . GLY A 1 280 ? -5.252 7.810 24.875 1.00 77.69 280 GLY A CA 1
ATOM 2131 C C . GLY A 1 280 ? -5.251 6.619 25.832 1.00 77.69 280 GLY A C 1
ATOM 2132 O O . GLY A 1 280 ? -4.220 6.158 26.324 1.00 77.69 280 GLY A O 1
ATOM 2133 N N . GLN A 1 281 ? -6.449 6.122 26.126 1.00 89.94 281 GLN A N 1
ATOM 2134 C CA . GLN A 1 281 ? -6.633 4.797 26.708 1.00 89.94 281 GLN A CA 1
ATOM 2135 C C . GLN A 1 281 ? -7.003 3.827 25.593 1.00 89.94 281 GLN A C 1
ATOM 2137 O O . GLN A 1 281 ? -7.712 4.206 24.661 1.00 89.94 281 GLN A O 1
ATOM 2142 N N . TRP A 1 282 ? -6.570 2.570 25.698 1.00 93.75 282 TRP A N 1
ATOM 2143 C CA . TRP A 1 282 ? -6.885 1.579 24.674 1.00 93.75 282 TRP A CA 1
ATOM 2144 C C . TRP A 1 282 ? -7.385 0.248 25.224 1.00 93.75 282 TRP A C 1
ATOM 2146 O O . TRP A 1 282 ? -7.025 -0.184 26.326 1.00 93.75 282 TRP A O 1
ATOM 2156 N N . LEU A 1 283 ? -8.207 -0.407 24.407 1.00 96.62 283 LEU A N 1
ATOM 2157 C CA . LEU A 1 283 ? -8.620 -1.797 24.544 1.00 96.62 283 LEU A CA 1
ATOM 2158 C C . LEU A 1 283 ? -7.881 -2.626 23.494 1.00 96.62 283 LEU A C 1
ATOM 2160 O O . LEU A 1 283 ? -7.838 -2.261 22.315 1.00 96.62 283 LEU A O 1
ATOM 2164 N N . ARG A 1 284 ? -7.297 -3.746 23.911 1.00 96.56 284 ARG A N 1
ATOM 2165 C CA . ARG A 1 284 ? -6.687 -4.712 22.997 1.00 96.56 284 ARG A CA 1
ATOM 2166 C C . ARG A 1 284 ? -7.772 -5.453 22.234 1.00 96.56 284 ARG A C 1
ATOM 2168 O O . ARG A 1 284 ? -8.791 -5.839 22.809 1.00 96.56 284 ARG A O 1
ATOM 2175 N N . LEU A 1 285 ? -7.508 -5.678 20.955 1.00 97.62 285 LEU A N 1
ATOM 2176 C CA . LEU A 1 285 ? -8.334 -6.500 20.091 1.00 97.62 285 LEU A CA 1
ATOM 2177 C C . LEU A 1 285 ? -7.621 -7.818 19.800 1.00 97.62 285 LEU A C 1
ATOM 2179 O O . LEU A 1 285 ? -6.414 -7.845 19.569 1.00 97.62 285 LEU A O 1
ATOM 2183 N N . VAL A 1 286 ? -8.378 -8.910 19.822 1.00 96.38 286 VAL A N 1
ATOM 2184 C CA . VAL A 1 286 ? -7.908 -10.253 19.470 1.00 96.38 286 VAL A CA 1
ATOM 2185 C C . VAL A 1 286 ? -8.735 -10.745 18.283 1.00 96.38 286 VAL A C 1
ATOM 2187 O O . VAL A 1 286 ? -9.964 -10.684 18.374 1.00 96.38 286 VAL A O 1
ATOM 2190 N N . PRO A 1 287 ? -8.115 -11.225 17.188 1.00 96.00 287 PRO A N 1
ATOM 2191 C CA . PRO A 1 287 ? -8.848 -11.798 16.061 1.00 96.00 287 PRO A CA 1
ATOM 2192 C C . PRO A 1 287 ? -9.831 -12.884 16.509 1.00 96.00 287 PRO A C 1
ATOM 2194 O O . PRO A 1 287 ? -9.534 -13.687 17.398 1.00 96.00 287 PRO A O 1
ATOM 2197 N N . THR A 1 288 ? -11.021 -12.898 15.917 1.00 96.44 288 THR A N 1
ATOM 2198 C CA . THR A 1 288 ? -12.067 -13.876 16.218 1.00 96.44 288 THR A CA 1
ATOM 2199 C C . THR A 1 288 ? -12.956 -14.114 15.002 1.00 96.44 288 THR A C 1
ATOM 2201 O O . THR A 1 288 ? -12.893 -13.382 14.022 1.00 96.44 288 THR A O 1
ATOM 2204 N N . GLU A 1 289 ? -13.816 -15.122 15.090 1.00 95.56 289 GLU A N 1
ATOM 2205 C CA . GLU A 1 289 ? -14.874 -15.372 14.115 1.00 95.56 289 GLU A CA 1
ATOM 2206 C C . GLU A 1 289 ? -16.205 -14.873 14.670 1.00 95.56 289 GLU A C 1
ATOM 2208 O O . GLU A 1 289 ? -16.462 -14.971 15.875 1.00 95.56 289 GLU A O 1
ATOM 2213 N N . LEU A 1 290 ? -17.088 -14.393 13.792 1.00 95.12 290 LEU A N 1
ATOM 2214 C CA . LEU A 1 290 ? -18.446 -14.045 14.206 1.00 95.12 290 LEU A CA 1
ATOM 2215 C C . LEU A 1 290 ? -19.184 -15.277 14.742 1.00 95.12 290 LEU A C 1
ATOM 2217 O O . LEU A 1 290 ? -19.059 -16.384 14.211 1.00 95.12 290 LEU A O 1
ATOM 2221 N N . THR A 1 291 ? -19.992 -15.099 15.785 1.00 94.00 291 THR A N 1
ATOM 2222 C CA . THR A 1 291 ? -20.892 -16.162 16.249 1.00 94.00 291 THR A CA 1
ATOM 2223 C C . THR A 1 291 ? -22.047 -16.351 15.264 1.00 94.00 291 THR A C 1
ATOM 2225 O O . THR A 1 291 ? -22.347 -15.477 14.451 1.00 94.00 291 THR A O 1
ATOM 2228 N N . GLU A 1 292 ? -22.749 -17.484 15.337 1.00 93.00 292 GLU A N 1
ATOM 2229 C CA . GLU A 1 292 ? -23.913 -17.718 14.472 1.00 93.00 292 GLU A CA 1
ATOM 2230 C C . GLU A 1 292 ? -25.030 -16.692 14.712 1.00 93.00 292 GLU A C 1
ATOM 2232 O O . GLU A 1 292 ? -25.641 -16.186 13.772 1.00 93.00 292 GLU A O 1
ATOM 2237 N N . ALA A 1 293 ? -25.238 -16.310 15.975 1.00 91.38 293 ALA A N 1
ATOM 2238 C CA . ALA A 1 293 ? -26.181 -15.261 16.337 1.00 91.38 293 ALA A CA 1
ATOM 2239 C C . ALA A 1 293 ? -25.765 -13.899 15.756 1.00 91.38 293 ALA A C 1
ATOM 2241 O O . ALA A 1 293 ? -26.613 -13.169 15.241 1.00 91.38 293 ALA A O 1
ATOM 2242 N N . GLN A 1 294 ? -24.469 -13.568 15.791 1.00 93.94 294 GLN A N 1
ATOM 2243 C CA . GLN A 1 294 ? -23.943 -12.348 15.177 1.00 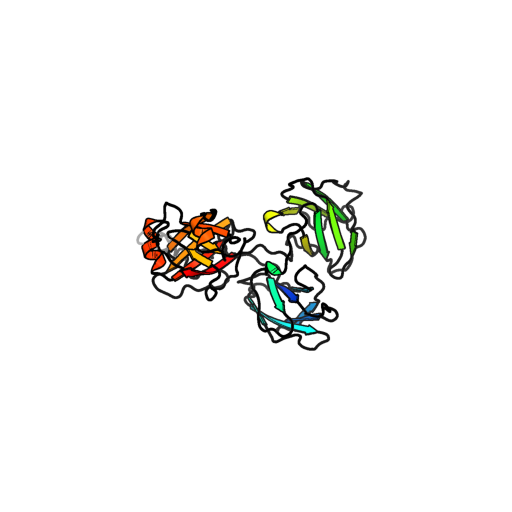93.94 294 GLN A CA 1
ATOM 2244 C C . GLN A 1 294 ? -24.094 -12.370 13.655 1.00 93.94 294 GLN A C 1
ATOM 2246 O O . GLN A 1 294 ? -24.583 -11.392 13.101 1.00 93.94 294 GLN A O 1
ATOM 2251 N N . ARG A 1 295 ? -23.761 -13.477 12.977 1.00 93.94 295 ARG A N 1
ATOM 2252 C CA . ARG A 1 295 ? -23.953 -13.618 11.522 1.00 93.94 295 ARG A CA 1
ATOM 2253 C C . ARG A 1 295 ? -25.416 -13.477 11.118 1.00 93.94 295 ARG A C 1
ATOM 2255 O O . ARG A 1 295 ? -25.718 -12.780 10.155 1.00 93.94 295 ARG A O 1
ATOM 2262 N N . SER A 1 296 ? -26.326 -14.097 11.869 1.00 93.44 296 SER A N 1
ATOM 2263 C CA . SER A 1 296 ? -27.762 -13.990 11.606 1.00 93.44 296 SER A CA 1
ATOM 2264 C C . SER A 1 296 ? -28.294 -12.575 11.837 1.00 93.44 296 SER A C 1
ATOM 2266 O O . SER A 1 296 ? -29.207 -12.152 11.131 1.00 93.44 296 SER A O 1
ATOM 2268 N N . ARG A 1 297 ? -27.772 -11.857 12.838 1.00 93.31 297 ARG A N 1
ATOM 2269 C CA . ARG A 1 297 ? -28.217 -10.502 13.191 1.00 93.31 297 ARG A CA 1
ATOM 2270 C C . ARG A 1 297 ? -27.589 -9.422 12.311 1.00 93.31 297 ARG A C 1
ATOM 2272 O O . ARG A 1 297 ? -28.245 -8.422 12.033 1.00 93.31 297 ARG A O 1
ATOM 2279 N N . TYR A 1 298 ? -26.349 -9.635 11.882 1.00 93.69 298 TYR A N 1
ATOM 2280 C CA . TYR A 1 298 ? -25.538 -8.698 11.112 1.00 93.69 298 TYR A CA 1
ATOM 2281 C C . TYR A 1 298 ? -24.999 -9.348 9.823 1.00 93.69 298 TYR A C 1
ATOM 2283 O O . TYR A 1 298 ? -23.781 -9.440 9.633 1.00 93.69 298 TYR A O 1
ATOM 2291 N N . PRO A 1 299 ? -25.879 -9.805 8.910 1.00 94.44 299 PRO A N 1
ATOM 2292 C CA . PRO A 1 299 ? -25.462 -10.495 7.688 1.00 94.44 299 PRO A CA 1
ATOM 2293 C C . PRO A 1 299 ? -24.562 -9.634 6.788 1.00 94.44 299 PRO A C 1
ATOM 2295 O O . PRO A 1 299 ? -23.741 -10.172 6.048 1.00 94.44 299 PRO A O 1
ATOM 2298 N N . GLN A 1 300 ? -24.649 -8.302 6.881 1.00 93.75 300 GLN A N 1
ATOM 2299 C CA . GLN A 1 300 ? -23.773 -7.374 6.162 1.00 93.75 300 GLN A CA 1
ATOM 2300 C C . GLN A 1 300 ? -22.290 -7.483 6.559 1.00 93.75 300 GLN A C 1
ATOM 2302 O O . GLN A 1 300 ? -21.429 -7.079 5.783 1.00 93.75 300 GLN A O 1
ATOM 2307 N N . TYR A 1 301 ? -21.980 -8.036 7.739 1.00 94.38 301 TYR A N 1
ATOM 2308 C CA . TYR A 1 301 ? -20.612 -8.232 8.234 1.00 94.38 301 TYR A CA 1
ATOM 2309 C C . TYR A 1 301 ? -20.132 -9.682 8.102 1.00 94.38 301 TYR A C 1
ATOM 2311 O O . TYR A 1 301 ? -19.072 -10.019 8.613 1.00 94.38 301 TYR A O 1
ATOM 2319 N N . ALA A 1 302 ? -20.861 -10.549 7.392 1.00 89.56 302 ALA A N 1
ATOM 2320 C CA . ALA A 1 302 ? -20.515 -11.968 7.270 1.00 89.56 302 ALA A CA 1
ATOM 2321 C C . ALA A 1 302 ? -19.131 -12.237 6.642 1.00 89.56 302 ALA A C 1
ATOM 2323 O O . ALA A 1 302 ? -18.586 -13.316 6.838 1.00 89.56 302 ALA A O 1
ATOM 2324 N N . GLN A 1 303 ? -18.587 -11.274 5.891 1.00 88.75 303 GLN A N 1
ATOM 2325 C CA . GLN A 1 303 ? -17.254 -11.325 5.267 1.00 88.75 303 GLN A CA 1
ATOM 2326 C C . GLN A 1 303 ? -16.281 -10.297 5.877 1.00 88.75 303 GLN A C 1
ATOM 2328 O O . GLN A 1 303 ? -15.244 -9.988 5.293 1.00 88.75 303 GLN A O 1
ATOM 2333 N N . ALA A 1 304 ? -16.647 -9.687 7.006 1.00 93.81 304 ALA A N 1
ATOM 2334 C CA . ALA A 1 304 ? -15.795 -8.737 7.704 1.00 93.81 304 ALA A CA 1
ATOM 2335 C C . ALA A 1 304 ? -14.765 -9.479 8.562 1.00 93.81 304 ALA A C 1
ATOM 2337 O O . ALA A 1 304 ? -15.056 -10.538 9.118 1.00 93.81 304 ALA A O 1
ATOM 2338 N N . SER A 1 305 ? -13.592 -8.878 8.738 1.00 95.81 305 SER A N 1
ATOM 2339 C CA . SER A 1 305 ? -12.674 -9.298 9.791 1.00 95.81 305 SER A CA 1
ATOM 2340 C C . SER A 1 305 ? -13.299 -8.938 11.138 1.00 95.81 305 SER A C 1
ATOM 2342 O O . SER A 1 305 ? -13.799 -7.820 11.306 1.00 95.81 305 SER A O 1
ATOM 2344 N N . ALA A 1 306 ? -13.283 -9.873 12.087 1.00 97.12 306 ALA A N 1
ATOM 2345 C CA . ALA A 1 306 ? -13.872 -9.694 13.405 1.00 97.12 306 ALA A CA 1
ATOM 2346 C C . ALA A 1 306 ? -12.817 -9.786 14.507 1.00 97.12 306 ALA A C 1
ATOM 2348 O O . ALA A 1 306 ? -11.868 -10.569 14.453 1.00 97.12 306 ALA A O 1
ATOM 2349 N N . PHE A 1 307 ? -13.001 -8.968 15.536 1.00 97.88 307 PHE A N 1
ATOM 2350 C CA . PHE A 1 307 ? -12.094 -8.869 16.663 1.00 97.88 307 PHE A CA 1
ATOM 2351 C C . PHE A 1 307 ? -12.884 -8.775 17.954 1.00 97.88 307 PHE A C 1
ATOM 2353 O O . PHE A 1 307 ? -13.868 -8.045 18.039 1.00 97.88 307 PHE A O 1
ATOM 2360 N N . ARG A 1 308 ? -12.428 -9.479 18.982 1.00 97.25 308 ARG A N 1
ATOM 2361 C CA . ARG A 1 308 ? -12.991 -9.398 20.324 1.00 97.25 308 ARG A CA 1
ATOM 2362 C C . ARG A 1 308 ? -12.138 -8.498 21.199 1.00 97.25 308 ARG A C 1
ATOM 2364 O O . ARG A 1 308 ? -10.911 -8.539 21.104 1.00 97.25 308 ARG A O 1
ATOM 2371 N N . VAL A 1 309 ? -12.763 -7.744 22.097 1.00 97.75 309 VAL A N 1
ATOM 2372 C CA . VAL A 1 309 ? -12.025 -7.080 23.175 1.00 97.75 309 VAL A CA 1
ATOM 2373 C C . VAL A 1 309 ? -11.365 -8.135 24.057 1.00 97.75 309 VAL A C 1
ATOM 2375 O O . VAL A 1 309 ? -12.011 -9.082 24.517 1.00 97.75 309 VAL A O 1
ATOM 2378 N N . ASP A 1 310 ? -10.066 -7.964 24.290 1.00 97.12 310 ASP A N 1
ATOM 2379 C CA . ASP A 1 310 ? -9.282 -8.854 25.135 1.00 97.12 310 ASP A CA 1
ATOM 2380 C C . ASP A 1 310 ? -9.916 -8.959 26.535 1.00 97.12 310 ASP A C 1
ATOM 2382 O O . ASP A 1 310 ? -10.271 -7.934 27.128 1.00 97.12 310 ASP A O 1
ATOM 2386 N N . PRO A 1 311 ? -10.045 -10.171 27.111 1.00 95.50 311 PRO A N 1
ATOM 2387 C CA . PRO A 1 311 ? -10.649 -10.362 28.427 1.00 95.50 311 PRO A CA 1
ATOM 2388 C C . PRO A 1 311 ? -10.063 -9.483 29.535 1.00 95.50 311 PRO A C 1
ATOM 2390 O O . PRO A 1 311 ? -10.777 -9.132 30.472 1.00 95.50 311 PRO A O 1
ATOM 2393 N N . ARG A 1 312 ? -8.783 -9.111 29.422 1.00 96.56 312 ARG A N 1
ATOM 2394 C CA . ARG A 1 312 ? -8.073 -8.258 30.383 1.00 96.56 312 ARG A CA 1
ATOM 2395 C C . ARG A 1 312 ? -8.533 -6.797 30.369 1.00 96.56 312 ARG A C 1
ATOM 2397 O O . ARG A 1 312 ? -8.160 -6.064 31.275 1.00 96.56 312 ARG A O 1
ATOM 2404 N N . ASP A 1 313 ? -9.297 -6.386 29.356 1.00 96.56 313 ASP A N 1
ATOM 2405 C CA . ASP A 1 313 ? -9.726 -4.997 29.141 1.00 96.56 313 ASP A CA 1
ATOM 2406 C C . ASP A 1 313 ? -11.251 -4.818 29.244 1.00 96.56 313 ASP A C 1
ATOM 2408 O O . ASP A 1 313 ? -11.773 -3.717 29.058 1.00 96.56 313 ASP A O 1
ATOM 2412 N N . ARG A 1 314 ? -11.991 -5.895 29.541 1.00 92.94 314 ARG A N 1
ATOM 2413 C CA . ARG A 1 314 ? -13.464 -5.911 29.547 1.00 92.94 314 ARG A CA 1
ATOM 2414 C C . ARG A 1 314 ? -14.095 -4.987 30.583 1.00 92.94 314 ARG A C 1
ATOM 2416 O O . ARG A 1 314 ? -15.169 -4.444 30.342 1.00 92.94 314 ARG A O 1
ATOM 2423 N N . ASP A 1 315 ? -13.437 -4.788 31.717 1.00 94.56 315 ASP A N 1
ATOM 2424 C CA . ASP A 1 315 ? -13.875 -3.874 32.775 1.00 94.56 315 ASP A CA 1
ATOM 2425 C C . ASP A 1 315 ? -13.934 -2.409 32.304 1.00 94.56 315 ASP A C 1
ATOM 2427 O O . ASP A 1 315 ? -14.735 -1.623 32.811 1.00 94.56 315 ASP A O 1
ATOM 2431 N N . ARG A 1 316 ? -13.153 -2.057 31.275 1.00 94.38 316 ARG A N 1
ATOM 2432 C CA . ARG A 1 316 ? -13.082 -0.707 30.697 1.00 94.38 316 ARG A CA 1
ATOM 2433 C C . ARG A 1 316 ? -14.050 -0.473 29.534 1.00 94.38 316 ARG A C 1
ATOM 2435 O O . ARG A 1 316 ? -14.257 0.675 29.142 1.00 94.38 316 ARG A O 1
ATOM 2442 N N . VAL A 1 317 ? -14.716 -1.512 29.021 1.00 94.56 317 VAL A N 1
ATOM 2443 C CA . VAL A 1 317 ? -15.649 -1.415 27.876 1.00 94.56 317 VAL A CA 1
ATOM 2444 C C . VAL A 1 317 ? -16.771 -0.410 28.132 1.00 94.56 317 VAL A C 1
ATOM 2446 O O . VAL A 1 317 ? -17.065 0.427 27.281 1.00 94.56 317 VAL A O 1
ATOM 2449 N N . GLY A 1 318 ? -17.367 -0.432 29.327 1.00 92.50 318 GLY A N 1
ATOM 2450 C CA . GLY A 1 318 ? -18.460 0.481 29.672 1.00 92.50 318 GLY A CA 1
ATOM 2451 C C . GLY A 1 318 ? -18.053 1.959 29.682 1.00 92.50 318 GLY A C 1
ATOM 2452 O O . GLY A 1 318 ? -18.890 2.820 29.406 1.00 92.50 318 GLY A O 1
ATOM 2453 N N . GLN A 1 319 ? -16.784 2.258 29.981 1.00 92.19 319 GLN A N 1
ATOM 2454 C CA . GLN A 1 319 ? -16.221 3.604 29.859 1.00 92.19 319 GLN A CA 1
ATOM 2455 C C . GLN A 1 319 ? -15.952 3.940 28.389 1.00 92.19 319 GLN A C 1
ATOM 2457 O O . GLN A 1 319 ? -16.337 5.011 27.927 1.00 92.19 319 GLN A O 1
ATOM 2462 N N . ALA A 1 320 ? -15.331 3.017 27.654 1.00 92.56 320 ALA A N 1
ATOM 2463 C CA . ALA A 1 320 ? -14.942 3.214 26.263 1.00 92.56 320 ALA A CA 1
ATOM 2464 C C . ALA A 1 320 ? -16.153 3.476 25.345 1.00 92.56 320 ALA A C 1
ATOM 2466 O O . ALA A 1 320 ? -16.112 4.384 24.524 1.00 92.56 320 ALA A O 1
ATOM 2467 N N . LEU A 1 321 ? -17.271 2.769 25.551 1.00 93.00 321 LEU A N 1
ATOM 2468 C CA . LEU A 1 321 ? -18.520 2.961 24.795 1.00 93.00 321 LEU A CA 1
ATOM 2469 C C . LEU A 1 321 ? -19.213 4.312 25.047 1.00 93.00 321 LEU A C 1
ATOM 2471 O O . LEU A 1 321 ? -20.113 4.687 24.299 1.00 93.00 321 LEU A O 1
ATOM 2475 N N . ARG A 1 322 ? -18.829 5.045 26.100 1.00 91.44 322 ARG A N 1
ATOM 2476 C CA . ARG A 1 322 ? -19.318 6.410 26.381 1.00 91.44 322 ARG A CA 1
ATOM 2477 C C . ARG A 1 322 ? -18.399 7.491 25.811 1.00 91.44 322 ARG A C 1
ATOM 2479 O O . ARG A 1 322 ? -18.733 8.670 25.892 1.00 91.44 322 ARG A O 1
ATOM 2486 N N . ALA A 1 323 ? -17.246 7.090 25.292 1.00 90.50 323 ALA A N 1
ATOM 2487 C CA . ALA A 1 323 ? -16.225 7.947 24.719 1.00 90.50 323 ALA A CA 1
ATOM 2488 C C . ALA A 1 323 ? -16.244 7.861 23.185 1.00 90.50 323 ALA A C 1
ATOM 2490 O O . ALA A 1 323 ? -16.940 7.034 22.591 1.00 90.50 323 ALA A O 1
ATOM 2491 N N . ARG A 1 324 ? -15.451 8.710 22.525 1.00 90.69 324 ARG A N 1
ATOM 2492 C CA . ARG A 1 324 ? -15.190 8.555 21.091 1.00 90.69 324 ARG A CA 1
ATOM 2493 C C . ARG A 1 324 ? -14.241 7.376 20.891 1.00 90.69 324 ARG A C 1
ATOM 2495 O O . ARG A 1 324 ? -13.117 7.420 21.385 1.00 90.69 324 ARG A O 1
ATOM 2502 N N . LEU A 1 325 ? -14.689 6.363 20.152 1.00 94.00 325 LEU A N 1
ATOM 2503 C CA . LEU A 1 325 ? -13.908 5.174 19.812 1.00 94.00 325 LEU A CA 1
ATOM 2504 C C . LEU A 1 325 ? -13.240 5.316 18.443 1.00 94.00 325 LEU A C 1
ATOM 2506 O O . LEU A 1 325 ? -13.879 5.701 17.460 1.00 94.00 325 LEU A O 1
ATOM 2510 N N . ILE A 1 326 ? -11.962 4.955 18.389 1.00 95.62 326 ILE A N 1
ATOM 2511 C CA . ILE A 1 326 ? -11.138 4.921 17.184 1.00 95.62 326 ILE A CA 1
ATOM 2512 C C . ILE A 1 326 ? -10.520 3.529 17.080 1.00 95.62 326 ILE A C 1
ATOM 2514 O O . ILE A 1 326 ? -9.822 3.092 17.993 1.00 95.62 326 ILE A O 1
ATOM 2518 N N . ALA A 1 327 ? -10.752 2.838 15.968 1.00 97.19 327 ALA A N 1
ATOM 2519 C CA . ALA A 1 327 ? -10.032 1.615 15.648 1.00 97.19 327 ALA A CA 1
ATOM 2520 C C . ALA A 1 327 ? -8.685 1.982 15.027 1.00 97.19 327 ALA A C 1
ATOM 2522 O O . ALA A 1 327 ? -8.636 2.783 14.092 1.00 97.19 327 ALA A O 1
ATOM 2523 N N . THR A 1 328 ? -7.603 1.401 15.540 1.00 97.00 328 THR A N 1
ATOM 2524 C CA . THR A 1 328 ? -6.241 1.629 15.052 1.00 97.00 328 THR A CA 1
ATOM 2525 C C . THR A 1 328 ? -5.584 0.323 14.632 1.00 97.00 328 THR A C 1
ATOM 2527 O O . THR A 1 328 ? -5.828 -0.737 15.211 1.00 97.00 328 THR A O 1
ATOM 2530 N N . GLN A 1 329 ? -4.731 0.410 13.616 1.00 96.31 329 GLN A N 1
ATOM 2531 C CA . GLN A 1 329 ? -3.868 -0.670 13.147 1.00 96.31 329 GLN A CA 1
ATOM 2532 C C . GLN A 1 329 ? -2.437 -0.156 13.096 1.00 96.31 329 GLN A C 1
ATOM 2534 O O . GLN A 1 329 ? -2.202 0.951 12.606 1.00 96.31 329 GLN A O 1
ATOM 2539 N N . ARG A 1 330 ? -1.487 -0.934 13.616 1.00 94.50 330 ARG A N 1
ATOM 2540 C CA . ARG A 1 330 ? -0.092 -0.508 13.762 1.00 94.50 330 ARG A CA 1
ATOM 2541 C C . ARG A 1 330 ? 0.887 -1.532 13.214 1.00 94.50 330 ARG A C 1
ATOM 2543 O O . ARG A 1 330 ? 0.638 -2.734 13.306 1.00 94.50 330 ARG A O 1
ATOM 2550 N N . ALA A 1 331 ? 2.002 -1.029 12.699 1.00 93.31 331 ALA A N 1
ATOM 2551 C CA . ALA A 1 331 ? 3.181 -1.815 12.370 1.00 93.31 331 ALA A CA 1
ATOM 2552 C C . ALA A 1 331 ? 3.868 -2.349 13.639 1.00 93.31 331 ALA A C 1
ATOM 2554 O O . ALA A 1 331 ? 3.534 -1.961 14.762 1.00 93.31 331 ALA A O 1
ATOM 2555 N N . ASP A 1 332 ? 4.846 -3.228 13.454 1.00 90.44 332 ASP A N 1
ATOM 2556 C CA . ASP A 1 332 ? 5.671 -3.824 14.513 1.00 90.44 332 ASP A CA 1
ATOM 2557 C C . ASP A 1 332 ? 6.425 -2.782 15.357 1.00 90.44 332 ASP A C 1
ATOM 2559 O O . ASP A 1 332 ? 6.521 -2.903 16.577 1.00 90.44 332 ASP A O 1
ATOM 2563 N N . ASN A 1 333 ? 6.885 -1.709 14.720 1.00 89.12 333 ASN A N 1
ATOM 2564 C CA . ASN A 1 333 ? 7.539 -0.571 15.354 1.00 89.12 333 ASN A CA 1
ATOM 2565 C C . ASN A 1 333 ? 6.555 0.414 16.018 1.00 89.12 333 ASN A C 1
ATOM 2567 O O . ASN A 1 333 ? 6.981 1.433 16.558 1.00 89.12 333 ASN A O 1
ATOM 2571 N N . GLY A 1 334 ? 5.247 0.137 15.964 1.00 90.62 334 GLY A N 1
ATOM 2572 C CA . GLY A 1 334 ? 4.186 0.963 16.539 1.00 90.62 334 GLY A CA 1
ATOM 2573 C C . GLY A 1 334 ? 3.648 2.073 15.631 1.00 90.62 334 GLY A C 1
ATOM 2574 O O . GLY A 1 334 ? 2.689 2.742 16.027 1.00 90.62 334 GLY A O 1
ATOM 2575 N N . ALA A 1 335 ? 4.200 2.269 14.428 1.00 92.75 335 ALA A N 1
ATOM 2576 C CA . ALA A 1 335 ? 3.711 3.270 13.482 1.00 92.75 335 ALA A CA 1
ATOM 2577 C C . ALA A 1 335 ? 2.265 2.984 13.061 1.00 92.75 335 ALA A C 1
ATOM 2579 O O . ALA A 1 335 ? 1.880 1.833 12.851 1.00 92.75 335 ALA A O 1
ATOM 2580 N N . LEU A 1 336 ? 1.457 4.035 12.934 1.00 93.81 336 LEU A N 1
ATOM 2581 C CA . LEU A 1 336 ? 0.051 3.916 12.563 1.00 93.81 336 LEU A CA 1
ATOM 2582 C C . LEU A 1 336 ? -0.071 3.579 11.069 1.00 93.81 336 LEU A C 1
ATOM 2584 O O . LEU A 1 336 ? 0.481 4.269 10.216 1.00 93.81 336 LEU A O 1
ATOM 2588 N N . LEU A 1 337 ? -0.797 2.506 10.762 1.00 93.94 337 LEU A N 1
ATOM 2589 C CA . LEU A 1 337 ? -1.077 2.044 9.399 1.00 93.94 337 LEU A CA 1
ATOM 2590 C C . LEU A 1 337 ? -2.537 2.274 8.992 1.00 93.94 337 LEU A C 1
ATOM 2592 O O . LEU A 1 337 ? -2.825 2.390 7.805 1.00 93.94 337 LEU A O 1
ATOM 2596 N N . GLY A 1 338 ? -3.444 2.342 9.968 1.00 94.81 338 GLY A N 1
ATOM 2597 C CA . GLY A 1 338 ? -4.868 2.610 9.776 1.00 94.81 338 GLY A CA 1
ATOM 2598 C C . GLY A 1 338 ? -5.466 3.240 11.032 1.00 94.81 338 GLY A C 1
ATOM 2599 O O . GLY A 1 338 ? -5.097 2.861 12.147 1.00 94.81 338 GLY A O 1
ATOM 2600 N N . ALA A 1 339 ? -6.378 4.202 10.867 1.00 95.81 339 ALA A N 1
ATOM 2601 C CA . ALA A 1 339 ? -7.118 4.798 11.974 1.00 95.81 339 ALA A CA 1
ATOM 2602 C C . ALA A 1 339 ? -8.472 5.336 11.507 1.00 95.81 339 ALA A C 1
ATOM 2604 O O . ALA A 1 339 ? -8.525 6.233 10.670 1.00 95.81 339 ALA A O 1
ATOM 2605 N N . THR A 1 340 ? -9.560 4.819 12.073 1.00 96.19 340 THR A N 1
ATOM 2606 C CA . THR A 1 340 ? -10.930 5.178 11.677 1.00 96.19 340 THR A CA 1
ATOM 2607 C C . THR A 1 340 ? -11.850 5.260 12.890 1.00 96.19 340 THR A C 1
ATOM 2609 O O . THR A 1 340 ? -11.593 4.633 13.920 1.00 96.19 340 THR A O 1
ATOM 2612 N N . GLY A 1 341 ? -12.928 6.036 12.797 1.00 95.56 341 GLY A N 1
ATOM 2613 C CA . GLY A 1 341 ? -13.967 6.048 13.820 1.00 95.56 341 GLY A CA 1
ATOM 2614 C C . GLY A 1 341 ? -14.692 4.703 13.920 1.00 95.56 341 GLY A C 1
ATOM 2615 O O . GLY A 1 341 ? -14.775 3.941 12.956 1.00 95.56 341 GLY A O 1
ATOM 2616 N N . VAL A 1 342 ? -15.253 4.415 15.093 1.00 96.69 342 VAL A N 1
ATOM 2617 C CA . VAL A 1 342 ? -16.064 3.211 15.314 1.00 96.69 342 VAL A CA 1
ATOM 2618 C C . VAL A 1 342 ? -17.536 3.589 15.412 1.00 96.69 342 VAL A C 1
ATOM 2620 O O . VAL A 1 342 ? -17.931 4.369 16.281 1.00 96.69 342 VAL A O 1
ATOM 2623 N N . ARG A 1 343 ? -18.370 3.015 14.542 1.00 95.94 343 ARG A N 1
ATOM 2624 C CA . ARG A 1 343 ? -19.831 3.080 14.681 1.00 95.94 343 ARG A CA 1
ATOM 2625 C C . ARG A 1 343 ? -20.270 2.094 15.752 1.00 95.94 343 ARG A C 1
ATOM 2627 O O . ARG A 1 343 ? -19.815 0.957 15.753 1.00 95.94 343 ARG A O 1
ATOM 2634 N N . ILE A 1 344 ? -21.163 2.505 16.643 1.00 93.94 344 ILE A N 1
ATOM 2635 C CA . ILE A 1 344 ? -21.743 1.606 17.643 1.00 93.94 344 ILE A CA 1
ATOM 2636 C C . ILE A 1 344 ? -23.099 1.141 17.116 1.00 93.94 344 ILE A C 1
ATOM 2638 O O . ILE A 1 344 ? -24.020 1.945 16.974 1.00 93.94 344 ILE A O 1
ATOM 2642 N N . GLU A 1 345 ? -23.204 -0.147 16.798 1.00 90.94 345 GLU A N 1
ATOM 2643 C CA . GLU A 1 345 ? -24.485 -0.811 16.571 1.00 90.94 345 GLU A CA 1
ATOM 2644 C C . GLU A 1 345 ? -25.018 -1.413 17.879 1.00 90.94 345 GLU A C 1
ATOM 2646 O O . GLU A 1 345 ? -24.452 -1.229 18.954 1.00 90.94 345 GLU A O 1
ATOM 2651 N N . ASP A 1 346 ? -26.167 -2.080 17.807 1.00 77.31 346 ASP A N 1
ATOM 2652 C CA . ASP A 1 346 ? -26.905 -2.560 18.970 1.00 77.31 346 ASP A CA 1
ATOM 2653 C C . ASP A 1 346 ? -26.040 -3.437 19.904 1.00 77.31 346 ASP A C 1
ATOM 2655 O O . ASP A 1 346 ? -25.599 -4.534 19.547 1.00 77.31 346 ASP A O 1
ATOM 2659 N N . THR A 1 347 ? -25.833 -2.937 21.125 1.00 67.75 347 THR A N 1
ATOM 2660 C CA . THR A 1 347 ? -25.010 -3.548 22.178 1.00 67.75 347 THR A CA 1
ATOM 2661 C C . THR A 1 347 ? -25.801 -4.481 23.096 1.00 67.75 347 THR A C 1
ATOM 2663 O O . THR A 1 347 ? -25.343 -4.816 24.186 1.00 67.75 347 THR A O 1
ATOM 2666 N N . ARG A 1 348 ? -27.026 -4.881 22.718 1.00 64.75 348 ARG A N 1
ATOM 2667 C CA . ARG A 1 348 ? -27.805 -5.834 23.521 1.00 64.75 348 ARG A CA 1
ATOM 2668 C C . ARG A 1 348 ? -27.089 -7.188 23.627 1.00 64.75 348 ARG A C 1
ATOM 2670 O O . ARG A 1 348 ? -26.699 -7.711 22.574 1.00 64.75 348 ARG A O 1
ATOM 2677 N N . PRO A 1 349 ? -27.067 -7.803 24.827 1.00 60.56 349 PRO A N 1
ATOM 2678 C CA . PRO A 1 349 ? -26.409 -9.081 25.052 1.00 60.56 349 PRO A CA 1
ATOM 2679 C C . PRO A 1 349 ? -26.906 -10.186 24.137 1.00 60.56 349 PRO A C 1
ATOM 2681 O O . PRO A 1 349 ? -28.112 -10.301 23.866 1.00 60.56 349 PRO A O 1
ATOM 2684 N N . GLU A 1 350 ? -25.978 -11.025 23.688 1.00 60.22 350 GLU A N 1
ATOM 2685 C CA . GLU A 1 350 ? -26.301 -12.207 22.892 1.00 60.22 350 GLU A CA 1
ATOM 2686 C C . GLU A 1 350 ? -27.302 -13.095 23.657 1.00 60.22 350 GLU A C 1
ATOM 2688 O O . GLU A 1 350 ? -27.117 -13.406 24.831 1.00 60.22 350 GLU A O 1
ATOM 2693 N N . GLY A 1 351 ? -28.416 -13.462 23.011 1.00 53.84 351 GLY A N 1
ATOM 2694 C CA . GLY A 1 351 ? -29.487 -14.254 23.634 1.00 53.84 351 GLY A CA 1
ATOM 2695 C C . GLY A 1 351 ? -30.623 -13.454 24.287 1.00 53.84 351 GLY A C 1
ATOM 2696 O O . GLY A 1 351 ? -31.560 -14.053 24.806 1.00 53.84 351 GLY A O 1
ATOM 2697 N N . THR A 1 352 ? -30.617 -12.117 24.211 1.00 51.19 352 THR A N 1
ATOM 2698 C CA . THR A 1 352 ? -31.754 -11.266 24.631 1.00 51.19 352 THR A CA 1
ATOM 2699 C C . THR A 1 352 ? -32.707 -10.937 23.470 1.00 51.19 352 THR A C 1
ATOM 2701 O O . THR A 1 352 ? -33.106 -9.792 23.247 1.00 51.19 352 THR A O 1
ATOM 2704 N N . GLY A 1 353 ? -33.070 -11.959 22.693 1.00 44.50 353 GLY A N 1
ATOM 2705 C CA . GLY A 1 353 ? -34.138 -11.898 21.693 1.00 44.50 353 GLY A CA 1
ATOM 2706 C C . GLY A 1 353 ? -35.389 -12.597 22.220 1.00 44.50 353 GLY A C 1
ATOM 2707 O O . GLY A 1 353 ? -35.300 -13.746 22.644 1.00 44.50 353 GLY A O 1
ATOM 2708 N N . LYS A 1 354 ? -36.518 -11.880 22.234 1.00 34.66 354 LYS A N 1
ATOM 2709 C CA . LYS A 1 354 ? -37.861 -12.444 22.432 1.00 34.66 354 LYS A CA 1
ATOM 2710 C C . LYS A 1 354 ? -38.250 -13.373 21.292 1.00 34.66 354 LYS A C 1
ATOM 2712 O O . LYS A 1 354 ? -37.856 -13.054 20.148 1.00 34.66 354 LYS A O 1
#

Sequence (354 aa):
VDHAGRTASDTAATTTGQPPTLEKPTAKRHHAVVHHRRADGDYEGLLLRTADGTTARFTGRDAYGAFAWITPGSGTGAIRFTVEKDGVPDGPERVLDVTVSGEVWTEQNNTTVLKARPKSAYPPQDGTRAVLHYHRPDGDYEGWGLHTWTGSADPPEWNDPILPVREDPFGLVFEVPLNDGAASLSYILHKGQEKDIPDDEALDFSLYGHEVWRVAGDPTYLTPSPGGAFGLDLRAAEATWIGDDTVVWAGEGSGVASQQLVYATEGDLTIENGALTDEGQWLRLVPTELTEAQRSRYPQYAQASAFRVDPRDRDRVGQALRARLIATQRADNGALLGATGVRIEDTRPEGTGK

Radius of gyration: 25.08 Å; chains: 1; bounding box: 80×57×74 Å

pLDDT: mean 90.73, std 12.0, range [34.66, 98.81]

Foldseek 3Di:
DDPVPDDPVVPDDDDDDDDPDPDADADDAQKAKEAEDEPVLDQPQKWKAWPVGDIWGQLDADLRHTMTMDGDDPPDAKIWIFIARNNHTQADIEIDGVLFASYWYYYGNDRDIFRDDDVVSDDDDDQQKAKEAEAEPVPPPPQKAKAWDQFAPDGDDLQGHQAFPDAGSRGGMGITGGDVPRQKIKIWIARRPGTLEPDIAIGGCQAANRYFYDYGNDNDTSPDHFFFPGTADAVAAQKEDDAAFKIWGADGTHLFPFKKKAWDPDDDFDDDSQDTPDSHDIFGWDWDADDPLRCVVCVVRNNITMTGGDPVCSVCSVVRVNTWIKMFTAHPSRGTRHIYTYHYDDHHHDPPDD

Secondary structure (DSSP, 8-state):
--TTS--GGGG-----PPPPPPPPP----S-EEEEEE-TT---TTEEEEETTS-EEE--EE-SS-EEEEE-PPTT--EEEEEEEETTEESS--EEEETTT-SEEEEETT----BSS--GGGSPPP-TTEEEEEEE-TT---TTEEEEE-TTBSSPPBTTBPBPPSEE-SS-EEEEEEB-TT--EEEEEEEETTEESSSS-EEEEHHHHTTEEEEETT--SEEESPPB-SS-EETT---EEEETTTEEEESS--BS--EEEEEEESSS---EETTEES---EEEEEEEEPPPHHHHHH-GGGTTSEEEEEPGGGGGGHHHHTTSEEEEEEE-TT--EEEEEEEEE---PPTT---